Protein AF-A0A928GSS5-F1 (afdb_monomer_lite)

pLDDT: mean 71.92, std 13.23, range [34.41, 93.81]

Foldseek 3Di:
DVVVVVVVVVVVVVLVVLVVVLVVVVVVVNLLVVLVVVCVVVVPDQLQVSLVCLVVPPVNCVSSVSDRDHSVSNVVVVLVCPVVLVVLVVVLLVLLLVLLVCVLPVLVVCPPPPVVNVVSVVVSVVSNVVSVVVCCVSPVSCQPQVDDSVCSVVSVVVVVVVVVVVVVPLVVVQVVVQCVVDPPDPDPVPTNSNVSSVVSSVVSVVVVVVVVVVVVCCVVVVPCPVPRPDDDD

Structure (mmCIF, N/CA/C/O backbone):
data_AF-A0A928GSS5-F1
#
_entry.id   AF-A0A928GSS5-F1
#
loop_
_atom_site.group_PDB
_atom_site.id
_atom_site.type_symbol
_atom_site.label_atom_id
_atom_site.label_alt_id
_atom_site.label_comp_id
_atom_site.label_asym_id
_atom_site.label_entity_id
_atom_site.label_seq_id
_atom_site.pdbx_PDB_ins_code
_atom_site.Cartn_x
_atom_site.Cartn_y
_atom_site.Cartn_z
_atom_site.occupancy
_atom_site.B_iso_or_equiv
_atom_site.auth_seq_id
_atom_site.auth_comp_id
_atom_site.auth_asym_id
_atom_site.auth_atom_id
_atom_site.pdbx_PDB_model_num
ATOM 1 N N . MET A 1 1 ? -46.029 44.770 14.493 1.00 54.78 1 MET A N 1
ATOM 2 C CA . MET A 1 1 ? -46.116 43.445 15.176 1.00 54.78 1 MET A CA 1
ATOM 3 C C . MET A 1 1 ? -46.259 42.235 14.224 1.00 54.78 1 MET A C 1
ATOM 5 O O . MET A 1 1 ? -45.783 41.157 14.572 1.00 54.78 1 MET A O 1
ATOM 9 N N . LYS A 1 2 ? -46.878 42.370 13.032 1.00 53.81 2 LYS A N 1
ATOM 10 C CA . LYS A 1 2 ? -47.065 41.270 12.052 1.00 53.81 2 LYS A CA 1
ATOM 11 C C . LYS A 1 2 ? -45.757 40.792 11.377 1.00 53.81 2 LYS A C 1
ATOM 13 O O . LYS A 1 2 ? -45.589 39.586 11.197 1.00 53.81 2 LYS A O 1
ATOM 18 N N . ASP A 1 3 ? -44.789 41.680 11.127 1.00 57.25 3 ASP A N 1
ATOM 19 C CA . ASP A 1 3 ? -43.502 41.311 10.500 1.00 57.25 3 ASP A CA 1
ATOM 20 C C . ASP A 1 3 ? -42.581 40.457 11.371 1.00 57.25 3 ASP A C 1
ATOM 22 O O . ASP A 1 3 ? -41.986 39.502 10.876 1.00 57.25 3 ASP A O 1
ATOM 26 N N . ARG A 1 4 ? -42.531 40.691 12.690 1.00 51.81 4 ARG A N 1
ATOM 27 C CA . ARG A 1 4 ? -41.765 39.823 13.608 1.00 51.81 4 ARG A CA 1
ATOM 28 C C . ARG A 1 4 ? -42.271 38.377 13.593 1.00 51.81 4 ARG A C 1
ATOM 30 O O . ARG A 1 4 ? -41.469 37.446 13.653 1.00 51.81 4 ARG A O 1
ATOM 37 N N . ARG A 1 5 ? -43.586 38.166 13.444 1.00 52.88 5 ARG A N 1
ATOM 38 C CA . ARG A 1 5 ? -44.171 36.819 13.310 1.00 52.88 5 ARG A CA 1
ATOM 39 C C . ARG A 1 5 ? -43.836 36.186 11.958 1.00 52.88 5 ARG A C 1
ATOM 41 O O . ARG A 1 5 ? -43.536 34.996 11.915 1.00 52.88 5 ARG A O 1
ATOM 48 N N . LYS A 1 6 ? -43.840 36.962 10.867 1.00 56.22 6 LYS A N 1
ATOM 49 C CA . LYS A 1 6 ? -43.462 36.494 9.520 1.00 56.22 6 LYS A CA 1
ATOM 50 C C . LYS A 1 6 ? -41.977 36.118 9.454 1.00 56.22 6 LYS A C 1
ATOM 52 O O . LYS A 1 6 ? -41.646 35.042 8.960 1.00 56.22 6 LYS A O 1
ATOM 57 N N . TYR A 1 7 ? -41.108 36.946 10.034 1.00 49.81 7 TYR A N 1
ATOM 58 C CA . TYR A 1 7 ? -39.666 36.711 10.134 1.00 49.81 7 TYR A CA 1
ATOM 59 C C . TYR A 1 7 ? -39.346 35.485 11.001 1.00 49.81 7 TYR A C 1
ATOM 61 O O . TYR A 1 7 ? -38.587 34.610 10.585 1.00 49.81 7 TYR A O 1
ATOM 69 N N . SER A 1 8 ? -40.003 35.357 12.160 1.00 53.09 8 SER A N 1
ATOM 70 C CA . SER A 1 8 ? -39.896 34.177 13.029 1.00 53.09 8 SER A CA 1
ATOM 71 C C . SER A 1 8 ? -40.321 32.895 12.302 1.00 53.09 8 SER A C 1
ATOM 73 O O . SER A 1 8 ? -39.564 31.926 12.272 1.00 53.09 8 SER A O 1
ATOM 75 N N . LYS A 1 9 ? -41.463 32.907 11.596 1.00 59.09 9 LYS A N 1
ATOM 76 C CA . LYS A 1 9 ? -41.932 31.764 10.791 1.00 59.09 9 LYS A CA 1
ATOM 77 C C . LYS A 1 9 ? -40.973 31.412 9.643 1.00 59.09 9 LYS A C 1
ATOM 79 O O . LYS A 1 9 ? -40.697 30.231 9.440 1.00 59.09 9 LYS A O 1
ATOM 84 N N . LYS A 1 10 ? -40.410 32.401 8.932 1.00 56.66 10 LYS A N 1
ATOM 85 C CA . LYS A 1 10 ? -39.402 32.184 7.869 1.00 56.66 10 LYS A CA 1
ATOM 86 C C . LYS A 1 10 ? -38.124 31.553 8.429 1.00 56.66 10 LYS A C 1
ATOM 88 O O . LYS A 1 10 ? -37.650 30.557 7.888 1.00 56.66 10 LYS A O 1
ATOM 93 N N . LYS A 1 11 ? -37.620 32.067 9.556 1.00 55.56 11 LYS A N 1
ATOM 94 C CA . LYS A 1 11 ? -36.435 31.546 10.259 1.00 55.56 11 LYS A CA 1
ATOM 95 C C . LYS A 1 11 ? -36.661 30.122 10.770 1.00 55.56 11 LYS A C 1
ATOM 97 O O . LYS A 1 11 ? -35.773 29.279 10.669 1.00 55.56 11 LYS A O 1
ATOM 102 N N . HIS A 1 12 ? -37.866 29.826 11.257 1.00 54.84 12 HIS A N 1
ATOM 103 C CA . HIS A 1 12 ? -38.233 28.486 11.704 1.00 54.84 12 HIS A CA 1
ATOM 104 C C . HIS A 1 12 ? -38.321 27.487 10.542 1.00 54.84 12 HIS A C 1
ATOM 106 O O . HIS A 1 12 ? -37.853 26.357 10.680 1.00 54.84 12 HIS A O 1
ATOM 112 N N . LYS A 1 13 ? -38.862 27.909 9.390 1.00 54.16 13 LYS A N 1
ATOM 113 C CA . LYS A 1 13 ? -38.970 27.097 8.166 1.00 54.16 13 LYS A CA 1
ATOM 114 C C . LYS A 1 13 ? -37.598 26.848 7.520 1.00 54.16 13 LYS A C 1
ATOM 116 O O . LYS A 1 13 ? -37.308 25.716 7.146 1.00 54.16 13 LYS A O 1
ATOM 121 N N . ALA A 1 14 ? -36.725 27.860 7.491 1.00 57.47 14 ALA A N 1
ATOM 122 C CA . ALA A 1 14 ? -35.334 27.741 7.041 1.00 57.47 14 ALA A CA 1
ATOM 123 C C . ALA A 1 14 ? -34.509 26.801 7.938 1.00 57.47 14 ALA A C 1
ATOM 125 O O . ALA A 1 14 ? -33.811 25.925 7.432 1.00 57.47 14 ALA A O 1
ATOM 126 N N . ARG A 1 15 ? -34.664 26.900 9.270 1.00 53.34 15 ARG A N 1
ATOM 127 C CA . ARG A 1 15 ? -34.073 25.937 10.216 1.00 53.34 15 ARG A CA 1
ATOM 128 C C . ARG A 1 15 ? -34.573 24.519 9.947 1.00 53.34 15 ARG A C 1
ATOM 130 O O . ARG A 1 15 ? -33.755 23.619 9.816 1.00 53.34 15 ARG A O 1
ATOM 137 N N . LYS A 1 16 ? -35.888 24.311 9.808 1.00 54.81 16 LYS A N 1
ATOM 138 C CA . LYS A 1 16 ? -36.473 22.976 9.567 1.00 54.81 16 LYS A CA 1
ATOM 139 C C . LYS A 1 16 ? -35.970 22.341 8.261 1.00 54.81 16 LYS A C 1
ATOM 141 O O . LYS A 1 16 ? -35.660 21.156 8.260 1.00 54.81 16 LYS A O 1
ATOM 146 N N . SER A 1 17 ? -35.827 23.135 7.195 1.00 52.69 17 SER A N 1
ATOM 147 C CA . SER A 1 17 ? -35.240 22.699 5.918 1.00 52.69 17 SER A CA 1
ATOM 148 C C . SER A 1 17 ? -33.761 22.307 6.059 1.00 52.69 17 SER A C 1
ATOM 150 O O . SER A 1 17 ? -33.354 21.239 5.609 1.00 52.69 17 SER A O 1
ATOM 152 N N . SER A 1 18 ? -32.967 23.107 6.782 1.00 53.53 18 SER A N 1
ATOM 153 C CA . SER A 1 18 ? -31.555 22.807 7.062 1.00 53.53 18 SER A CA 1
ATOM 154 C C . SER A 1 18 ? -31.375 21.533 7.903 1.00 53.53 18 SER A C 1
ATOM 156 O O . SER A 1 18 ? -30.521 20.711 7.577 1.00 53.53 18 SER A O 1
ATOM 158 N N . TYR A 1 19 ? -32.233 21.296 8.905 1.00 51.41 19 TYR A N 1
ATOM 159 C CA . TYR A 1 19 ? -32.237 20.049 9.687 1.00 51.41 19 TYR A CA 1
ATOM 160 C C . TYR A 1 19 ? -32.589 18.820 8.835 1.00 51.41 19 TYR A C 1
ATOM 162 O O . TYR A 1 19 ? -31.947 17.781 8.973 1.00 51.41 19 TYR A O 1
ATOM 170 N N . HIS A 1 20 ? -33.567 18.926 7.930 1.00 51.09 20 HIS A N 1
ATOM 171 C CA . HIS A 1 20 ? -33.934 17.830 7.025 1.00 51.09 20 HIS A CA 1
ATOM 172 C C . HIS A 1 20 ? -32.819 17.516 6.014 1.00 51.09 20 HIS A C 1
ATOM 174 O O . HIS A 1 20 ? -32.529 16.351 5.742 1.00 51.09 20 HIS A O 1
ATOM 180 N N . ASN A 1 21 ? -32.138 18.547 5.507 1.00 54.88 21 ASN A N 1
ATOM 181 C CA . ASN A 1 21 ? -30.999 18.380 4.607 1.00 54.88 21 ASN A CA 1
ATOM 182 C C . ASN A 1 21 ? -29.795 17.748 5.337 1.00 54.88 21 ASN A C 1
ATOM 184 O O . ASN A 1 21 ? -29.187 16.813 4.823 1.00 54.88 21 ASN A O 1
ATOM 188 N N . CYS A 1 22 ? -29.526 18.147 6.587 1.00 46.75 22 CYS A N 1
ATOM 189 C CA . CYS A 1 22 ? -28.508 17.516 7.439 1.00 46.75 22 CYS A CA 1
ATOM 190 C C . CYS A 1 22 ? -28.831 16.051 7.772 1.00 46.75 22 CYS A C 1
ATOM 192 O O . CYS A 1 22 ? -27.929 15.218 7.786 1.00 46.75 22 CYS A O 1
ATOM 194 N N . GLN A 1 23 ? -30.104 15.697 7.986 1.00 52.38 23 GLN A N 1
ATOM 195 C CA . GLN A 1 23 ? -30.518 14.301 8.183 1.00 52.38 23 GLN A CA 1
ATOM 196 C C . GLN A 1 23 ? -30.334 13.447 6.918 1.00 52.38 23 GLN A C 1
ATOM 198 O O . GLN A 1 23 ? -29.859 12.314 7.007 1.00 52.38 23 GLN A O 1
ATOM 203 N N . ASN A 1 24 ? -30.638 13.983 5.734 1.00 48.50 24 ASN A N 1
ATOM 204 C CA . ASN A 1 24 ? -30.392 13.293 4.462 1.00 48.50 24 ASN A CA 1
ATOM 205 C C . ASN A 1 24 ? -28.894 13.158 4.141 1.00 48.50 24 ASN A C 1
ATOM 207 O O . ASN A 1 24 ? -28.450 12.127 3.638 1.00 48.50 24 ASN A O 1
ATOM 211 N N . LEU A 1 25 ? -28.085 14.152 4.497 1.00 52.69 25 LEU A N 1
ATOM 212 C CA . LEU A 1 25 ? -26.626 14.103 4.384 1.00 52.69 25 LEU A CA 1
ATOM 213 C C . LEU A 1 25 ? -25.978 13.174 5.434 1.00 52.69 25 LEU A C 1
ATOM 215 O O . LEU A 1 25 ? -24.949 12.555 5.159 1.00 52.69 25 LEU A O 1
ATOM 219 N N . PHE A 1 26 ? -26.603 12.994 6.603 1.00 49.75 26 PHE A N 1
ATOM 220 C CA . PHE A 1 26 ? -26.230 11.969 7.583 1.00 49.75 26 PHE A CA 1
ATOM 221 C C . PHE A 1 26 ? -26.545 10.553 7.091 1.00 49.75 26 PHE A C 1
ATOM 223 O O . PHE A 1 26 ? -25.709 9.662 7.245 1.00 49.75 26 PHE A O 1
ATOM 230 N N . LYS A 1 27 ? -27.696 10.350 6.430 1.00 49.28 27 LYS A N 1
ATOM 231 C CA . LYS A 1 27 ? -28.006 9.094 5.720 1.00 49.28 27 LYS A CA 1
ATOM 232 C C . LYS A 1 27 ? -26.983 8.783 4.619 1.00 49.28 27 LYS A C 1
ATOM 234 O O . LYS A 1 27 ? -26.692 7.619 4.383 1.00 49.28 27 LYS A O 1
ATOM 239 N N . ARG A 1 28 ? -26.391 9.812 4.001 1.00 53.81 28 ARG A N 1
ATOM 240 C CA . ARG A 1 28 ? -25.295 9.695 3.021 1.00 53.81 28 ARG A CA 1
ATOM 241 C C . ARG A 1 28 ? -23.896 9.515 3.640 1.00 53.81 28 ARG A C 1
ATOM 243 O O . ARG A 1 28 ? -22.930 9.394 2.899 1.00 53.81 28 ARG A O 1
ATOM 250 N N . GLY A 1 29 ? -23.754 9.498 4.971 1.00 56.84 29 GLY A N 1
ATOM 251 C CA . GLY A 1 29 ? -22.484 9.222 5.665 1.00 56.84 29 GLY A CA 1
ATOM 252 C C . GLY A 1 29 ? -21.448 10.359 5.672 1.00 56.84 29 GLY A C 1
ATOM 253 O O . GLY A 1 29 ? -20.387 10.201 6.271 1.00 56.84 29 GLY A O 1
ATOM 254 N N . ILE A 1 30 ? -21.753 11.519 5.083 1.00 58.03 30 ILE A N 1
ATOM 255 C CA . ILE A 1 30 ? -20.787 12.604 4.810 1.00 58.03 30 ILE A CA 1
ATOM 256 C C . ILE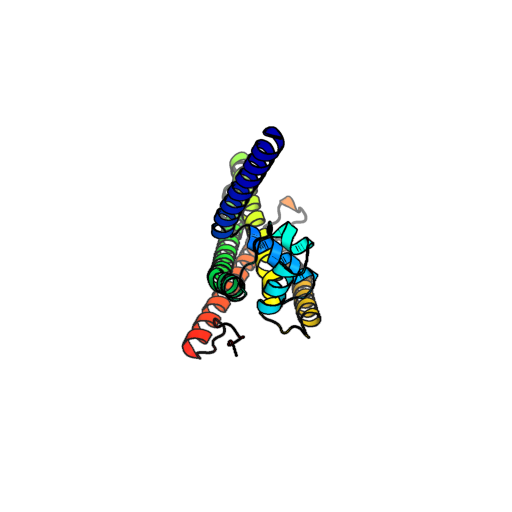 A 1 30 ? -20.259 13.265 6.096 1.00 58.03 30 ILE A C 1
ATOM 258 O O . ILE A 1 30 ? -19.074 13.561 6.208 1.00 58.03 30 ILE A O 1
ATOM 262 N N . TYR A 1 31 ? -21.110 13.432 7.112 1.00 61.22 31 TYR A N 1
ATOM 263 C CA . TYR A 1 31 ? -20.729 14.057 8.388 1.00 61.22 31 TYR A CA 1
ATOM 264 C C . TYR A 1 31 ? -20.061 13.100 9.387 1.00 61.22 31 TYR A C 1
ATOM 266 O O . TYR A 1 31 ? -19.627 13.521 10.458 1.00 61.22 31 TYR A O 1
ATOM 274 N N . ARG A 1 32 ? -19.961 11.802 9.071 1.00 64.25 32 ARG A N 1
ATOM 275 C CA . ARG A 1 32 ? -19.345 10.824 9.979 1.00 64.25 32 ARG A CA 1
ATOM 276 C C . ARG A 1 32 ? -17.822 10.935 9.976 1.00 64.25 32 ARG A C 1
ATOM 278 O O . ARG A 1 32 ? -17.219 10.928 11.043 1.00 64.25 32 ARG A O 1
ATOM 285 N N . SER A 1 33 ? -17.205 11.109 8.810 1.00 57.53 33 SER A N 1
ATOM 286 C CA . SER A 1 33 ? -15.754 11.280 8.649 1.00 57.53 33 SER A CA 1
ATOM 287 C C . SER A 1 33 ? -15.166 12.433 9.486 1.00 57.53 33 SER A C 1
ATOM 289 O O . SER A 1 33 ? -14.241 12.167 10.254 1.00 57.53 33 SER A O 1
ATOM 291 N N . PRO A 1 34 ? -15.704 13.673 9.445 1.00 64.06 34 PRO A N 1
ATOM 292 C CA . PRO A 1 34 ? -15.187 14.778 10.259 1.00 64.06 34 PRO A CA 1
ATOM 293 C C . PRO A 1 34 ? -15.286 14.525 11.770 1.00 64.06 34 PRO A C 1
ATOM 295 O O . PRO A 1 34 ? -14.390 14.910 12.517 1.00 64.06 34 PRO A O 1
ATOM 298 N N . LEU A 1 35 ? -16.321 13.815 12.231 1.00 70.75 35 LEU A N 1
ATOM 299 C CA . LEU A 1 35 ? -16.454 13.433 13.639 1.00 70.75 35 LEU A CA 1
ATOM 300 C C . LEU A 1 35 ? -15.369 12.441 14.083 1.00 70.75 35 LEU A C 1
ATOM 302 O O . LEU A 1 35 ? -14.867 12.533 15.203 1.00 70.75 35 LEU A O 1
ATOM 306 N N . TYR A 1 36 ? -14.982 11.504 13.213 1.00 65.88 36 TYR A N 1
ATOM 307 C CA . TYR A 1 36 ? -13.874 10.588 13.495 1.00 65.88 36 TYR A CA 1
ATOM 308 C C . TYR A 1 36 ? -12.519 11.276 13.445 1.00 65.88 36 TYR A C 1
ATOM 310 O O . TYR A 1 36 ? -11.664 10.955 14.263 1.00 65.88 36 TYR A O 1
ATOM 318 N N . ILE A 1 37 ? -12.336 12.227 12.530 1.00 64.12 37 ILE A N 1
ATOM 319 C CA . ILE A 1 37 ? -11.129 13.056 12.458 1.00 64.12 37 ILE A CA 1
ATOM 320 C C . ILE A 1 37 ? -10.989 13.871 13.749 1.00 64.12 37 ILE A C 1
ATOM 322 O O . ILE A 1 37 ? -9.934 13.858 14.374 1.00 64.12 37 ILE A O 1
ATOM 326 N N . TYR A 1 38 ? -12.078 14.477 14.229 1.00 71.81 38 TYR A N 1
ATOM 327 C CA . TYR A 1 38 ? -12.114 15.137 15.532 1.00 71.81 38 TYR A CA 1
ATOM 328 C C . TYR A 1 38 ? -11.791 14.156 16.678 1.00 71.81 38 TYR A C 1
ATOM 330 O O . TYR A 1 38 ? -10.930 14.414 17.515 1.00 71.81 38 TYR A O 1
ATOM 338 N N . GLY A 1 39 ? -12.422 12.978 16.708 1.00 68.81 39 GLY A N 1
ATOM 339 C CA . GLY A 1 39 ? -12.105 11.939 17.695 1.00 68.81 39 GLY A CA 1
ATOM 340 C C . GLY A 1 39 ? -10.633 11.503 17.668 1.00 68.81 39 GLY A C 1
ATOM 341 O O . GLY A 1 39 ? -10.064 11.228 18.722 1.00 68.81 39 GLY A O 1
ATOM 342 N N . TYR A 1 40 ? -10.008 11.491 16.489 1.00 58.03 40 TYR A N 1
ATOM 343 C CA . TYR A 1 40 ? -8.596 11.177 16.290 1.00 58.03 40 TYR A CA 1
ATOM 344 C C . TYR A 1 40 ? -7.676 12.271 16.848 1.00 58.03 40 TYR A C 1
ATOM 346 O O . TYR A 1 40 ? -6.832 11.960 17.686 1.00 58.03 40 TYR A O 1
ATOM 354 N N . PHE A 1 41 ? -7.888 13.539 16.476 1.00 63.47 41 PHE A N 1
ATOM 355 C CA . PHE A 1 41 ? -7.075 14.667 16.958 1.00 63.47 41 PHE A CA 1
ATOM 356 C C . PHE A 1 41 ? -7.119 14.828 18.480 1.00 63.47 41 PHE A C 1
ATOM 358 O O . PHE A 1 41 ? -6.101 15.113 19.101 1.00 63.47 41 PHE A O 1
ATOM 365 N N . TYR A 1 42 ? -8.278 14.584 19.096 1.00 67.00 42 TYR A N 1
ATOM 366 C CA . TYR A 1 42 ? -8.457 14.716 20.546 1.00 67.00 42 TYR A CA 1
ATOM 367 C C . TYR A 1 42 ? -8.349 13.381 21.304 1.00 67.00 42 TYR A C 1
ATOM 369 O O . TYR A 1 42 ? -8.784 13.300 22.455 1.00 67.00 42 TYR A O 1
ATOM 377 N N . ALA A 1 43 ? -7.838 12.324 20.660 1.00 62.84 43 ALA A N 1
ATOM 378 C CA . ALA A 1 43 ? -7.665 10.979 21.223 1.00 62.84 43 ALA A CA 1
ATOM 379 C C . ALA A 1 43 ? -8.925 10.380 21.901 1.00 62.84 43 ALA A C 1
ATOM 381 O O . ALA A 1 43 ? -8.842 9.521 22.784 1.00 62.84 43 ALA A O 1
ATOM 382 N N . VAL A 1 44 ? -10.127 10.784 21.475 1.00 68.00 44 VAL A N 1
ATOM 383 C CA . VAL A 1 44 ? -11.405 10.287 22.003 1.00 68.00 44 VAL A CA 1
ATOM 384 C C . VAL A 1 44 ? -11.878 9.086 21.197 1.00 68.00 44 VAL A C 1
ATOM 386 O O . VAL A 1 44 ? -12.509 9.210 20.152 1.00 68.00 44 VAL A O 1
ATOM 389 N N . ARG A 1 45 ? -11.589 7.896 21.729 1.00 57.31 45 ARG A N 1
ATOM 390 C CA . ARG A 1 45 ? -11.810 6.611 21.040 1.00 57.31 45 ARG A CA 1
ATOM 391 C C . ARG A 1 45 ? -13.160 5.955 21.302 1.00 57.31 45 ARG A C 1
ATOM 393 O O . ARG A 1 45 ? -13.623 5.146 20.497 1.00 57.31 45 ARG A O 1
ATOM 400 N N . SER A 1 46 ? -13.775 6.274 22.437 1.00 62.00 46 SER A N 1
ATOM 401 C CA . SER A 1 46 ? -15.046 5.678 22.844 1.00 62.00 46 SER A CA 1
ATOM 402 C C . SER A 1 46 ? -16.200 6.352 22.114 1.00 62.00 46 SER A C 1
ATOM 404 O O . SER A 1 46 ? -16.391 7.560 22.255 1.00 62.00 46 SER A O 1
ATOM 406 N N . SER A 1 47 ? -17.014 5.567 21.403 1.00 63.12 47 SER A N 1
ATOM 407 C CA . SER A 1 47 ? -18.245 6.040 20.754 1.00 63.12 47 SER A CA 1
ATOM 408 C C . SER A 1 47 ? -19.194 6.708 21.754 1.00 63.12 47 SER A C 1
ATOM 410 O O . SER A 1 47 ? -19.864 7.674 21.407 1.00 63.12 47 SER A O 1
ATOM 412 N N . ARG A 1 48 ? -19.187 6.265 23.022 1.00 65.19 48 ARG A N 1
ATOM 413 C CA . ARG A 1 48 ? -19.948 6.875 24.125 1.00 65.19 48 ARG A CA 1
ATOM 414 C C . ARG A 1 48 ? -19.412 8.270 24.485 1.00 65.19 48 ARG A C 1
ATOM 416 O O . ARG A 1 48 ? -20.184 9.217 24.623 1.00 65.19 48 ARG A O 1
ATOM 423 N N . LYS A 1 49 ? -18.084 8.428 24.578 1.00 69.06 49 LYS A N 1
ATOM 424 C CA . LYS A 1 49 ? -17.439 9.736 24.823 1.00 69.06 49 LYS A CA 1
ATOM 425 C C . LYS A 1 49 ? -17.587 10.682 23.625 1.00 69.06 49 LYS A C 1
ATOM 427 O O . LYS A 1 49 ? -17.793 11.876 23.818 1.00 69.06 49 LYS A O 1
ATOM 432 N N . LEU A 1 50 ? -17.526 10.154 22.403 1.00 71.81 50 LEU A N 1
ATOM 433 C CA . LEU A 1 50 ? -17.699 10.926 21.173 1.00 71.81 50 LEU A CA 1
ATOM 434 C C . LEU A 1 50 ? -19.150 11.401 21.013 1.00 71.81 50 LEU A C 1
ATOM 436 O O . LEU A 1 50 ? -19.373 12.571 20.717 1.00 71.81 50 LEU A O 1
ATOM 440 N N . ALA A 1 51 ? -20.127 10.541 21.324 1.00 73.44 51 ALA A N 1
ATOM 441 C CA . ALA A 1 51 ? -21.540 10.910 21.386 1.00 73.44 51 ALA A CA 1
ATOM 442 C C . ALA A 1 51 ? -21.787 12.026 22.414 1.00 73.44 51 ALA A C 1
ATOM 444 O O . ALA A 1 51 ? -22.404 13.032 22.080 1.00 73.44 51 ALA A O 1
ATOM 445 N N . ARG A 1 52 ? -21.216 11.932 23.627 1.00 74.00 52 ARG A N 1
ATOM 446 C CA . ARG A 1 52 ? -21.274 13.030 24.615 1.00 74.00 52 ARG A CA 1
ATOM 447 C C . ARG A 1 52 ? -20.693 14.338 24.070 1.00 74.00 52 ARG A C 1
ATOM 449 O O . ARG A 1 52 ? -21.307 15.387 24.232 1.00 74.00 52 ARG A O 1
ATOM 456 N N . LYS A 1 53 ? -19.562 14.297 23.359 1.00 76.44 53 LYS A N 1
ATOM 457 C CA . LYS A 1 53 ? -18.982 15.500 22.738 1.00 76.44 53 LYS A CA 1
ATOM 458 C C . LYS A 1 53 ? -19.868 16.112 21.647 1.00 76.44 53 LYS A C 1
ATOM 460 O O . LYS A 1 53 ? -19.850 17.328 21.505 1.00 76.44 53 LYS A O 1
ATOM 465 N N . CYS A 1 54 ? -20.697 15.326 20.959 1.00 72.81 54 CYS A N 1
ATOM 466 C CA . CYS A 1 54 ? -21.691 15.855 20.015 1.00 72.81 54 CYS A CA 1
ATOM 467 C C . CYS A 1 54 ? -22.784 16.696 20.700 1.00 72.81 54 CYS A C 1
ATOM 469 O O . CYS A 1 54 ? -23.416 17.525 20.048 1.00 72.81 54 CYS A O 1
ATOM 471 N N . HIS A 1 55 ? -22.994 16.502 22.006 1.00 72.12 55 HIS A N 1
ATOM 472 C CA . HIS A 1 55 ? -23.937 17.280 22.811 1.00 72.12 55 HIS A CA 1
ATOM 473 C C . HIS A 1 55 ? -23.276 18.432 23.572 1.00 72.12 55 HIS A C 1
ATOM 475 O O . HIS A 1 55 ? -23.924 19.449 23.808 1.00 72.12 55 HIS A O 1
ATOM 481 N N . CYS A 1 56 ? -22.011 18.275 23.964 1.00 72.06 56 CYS A N 1
ATOM 482 C CA . CYS A 1 56 ? -21.348 19.195 24.887 1.00 72.06 56 CYS A CA 1
ATOM 483 C C . CYS A 1 56 ? -20.330 20.131 24.221 1.00 72.06 56 CYS A C 1
ATOM 485 O O . CYS A 1 56 ? -19.990 21.150 24.811 1.00 72.06 56 CYS A O 1
ATOM 487 N N . ASN A 1 57 ? -19.819 19.810 23.027 1.00 78.38 57 ASN A N 1
ATOM 488 C CA . ASN A 1 57 ? -18.790 20.611 22.365 1.00 78.38 57 ASN A CA 1
ATOM 489 C C . ASN A 1 57 ? -19.370 21.377 21.159 1.00 78.38 57 ASN A C 1
ATOM 491 O O . ASN A 1 57 ? -19.951 20.785 20.246 1.00 78.38 57 ASN A O 1
ATOM 495 N N . ILE A 1 58 ? -19.186 22.704 21.158 1.00 72.12 58 ILE A N 1
ATOM 496 C CA . ILE A 1 58 ? -19.685 23.608 20.112 1.00 72.12 58 ILE A CA 1
ATOM 497 C C . ILE A 1 58 ? -19.006 23.346 18.759 1.00 72.12 58 ILE A C 1
ATOM 499 O O . ILE A 1 58 ? -19.691 23.397 17.744 1.00 72.12 58 ILE A O 1
ATOM 503 N N . GLU A 1 59 ? -17.717 22.999 18.724 1.00 72.88 59 GLU A N 1
ATOM 504 C CA . GLU A 1 59 ? -16.973 22.656 17.499 1.00 72.88 59 GLU A CA 1
ATOM 505 C C . GLU A 1 59 ? -17.562 21.408 16.839 1.00 72.88 59 GLU A C 1
ATOM 507 O O . GLU A 1 59 ? -17.818 21.390 15.637 1.00 72.88 59 GLU A O 1
ATOM 512 N N . VAL A 1 60 ? -17.858 20.379 17.640 1.00 70.38 60 VAL A N 1
ATOM 513 C CA . VAL A 1 60 ? -18.467 19.130 17.161 1.00 70.38 60 VAL A CA 1
ATOM 514 C C . VAL A 1 60 ? -19.906 19.363 16.713 1.00 70.38 60 VAL A C 1
ATOM 516 O O . VAL A 1 60 ? -20.316 18.861 15.669 1.00 70.38 60 VAL A O 1
ATOM 519 N N . MET A 1 61 ? -20.670 20.170 17.456 1.00 71.00 61 MET A N 1
ATOM 520 C CA . MET A 1 61 ? -21.992 20.621 17.020 1.00 71.00 61 MET A CA 1
ATOM 521 C C . MET A 1 61 ? -21.925 21.394 15.702 1.00 71.00 61 MET A C 1
ATOM 523 O O . MET A 1 61 ? -22.844 21.281 14.898 1.00 71.00 61 MET A O 1
ATOM 527 N N . TRP A 1 62 ? -20.882 22.185 15.469 1.00 69.06 62 TRP A N 1
ATOM 528 C CA . TRP A 1 62 ? -20.722 22.944 14.232 1.00 69.06 62 TRP A CA 1
ATOM 529 C C . TRP A 1 62 ? -20.360 22.015 13.063 1.00 69.06 62 TRP A C 1
ATOM 531 O O . TRP A 1 62 ? -21.046 22.023 12.043 1.00 69.06 62 TRP A O 1
ATOM 541 N N . LEU A 1 63 ? -19.388 21.116 13.261 1.00 70.38 63 LEU A N 1
ATOM 542 C CA . LEU A 1 63 ? -18.978 20.067 12.312 1.00 70.38 63 LEU A CA 1
ATOM 543 C C . LEU A 1 63 ? -20.124 19.126 11.916 1.00 70.38 63 LEU A C 1
ATOM 545 O O . LEU A 1 63 ? -20.217 18.712 10.763 1.00 70.38 63 LEU A O 1
ATOM 549 N N . LEU A 1 64 ? -21.004 18.792 12.862 1.00 65.44 64 LEU A N 1
ATOM 550 C CA . LEU A 1 64 ? -22.156 17.916 12.643 1.00 65.44 64 LEU A CA 1
ATOM 551 C C . LEU A 1 64 ? -23.454 18.667 12.343 1.00 65.44 64 LEU A C 1
ATOM 553 O O . LEU A 1 64 ? -24.503 18.035 12.255 1.00 65.44 64 LEU A O 1
ATOM 557 N N . CYS A 1 65 ? -23.435 19.997 12.222 1.00 63.66 65 CYS A N 1
ATOM 558 C CA . CYS A 1 65 ? -24.646 20.801 12.019 1.00 63.66 65 CYS A CA 1
ATOM 559 C C . CYS A 1 65 ? -25.755 20.506 13.057 1.00 63.66 65 CYS A C 1
ATOM 561 O O . CYS A 1 65 ? -26.932 20.364 12.726 1.00 63.66 65 CYS A O 1
ATOM 563 N N . LYS A 1 66 ? -25.370 20.402 14.336 1.00 64.44 66 LYS A N 1
ATOM 564 C CA . LYS A 1 66 ? -26.205 20.069 15.507 1.00 64.44 66 LYS A CA 1
ATOM 565 C C . LYS A 1 66 ? -26.830 18.673 15.476 1.00 64.44 66 LYS A C 1
ATOM 567 O O . LYS A 1 66 ? -27.699 18.379 16.297 1.00 64.44 66 LYS A O 1
ATOM 572 N N . LEU A 1 67 ? -26.390 17.803 14.572 1.00 60.97 67 LEU A N 1
ATOM 573 C CA . LEU A 1 67 ? -26.773 16.402 14.604 1.00 60.97 67 LEU A CA 1
ATOM 574 C C . LEU A 1 67 ? -26.017 15.693 15.734 1.00 60.97 67 LEU A C 1
ATOM 576 O O . LEU A 1 67 ? -24.793 15.764 15.805 1.00 60.97 67 LEU A O 1
ATOM 580 N N . ALA A 1 68 ? -26.741 14.990 16.601 1.00 64.44 68 ALA A N 1
ATOM 581 C CA . ALA A 1 68 ? -26.157 14.239 17.705 1.00 64.44 68 ALA A CA 1
ATOM 582 C C . ALA A 1 68 ? -26.404 12.735 17.501 1.00 64.44 68 ALA A C 1
ATOM 584 O O . ALA A 1 68 ? -27.443 12.214 17.913 1.00 64.44 68 ALA A O 1
ATOM 585 N N . PRO A 1 69 ? -25.508 12.035 16.783 1.00 66.06 69 PRO A N 1
ATOM 586 C CA . PRO A 1 69 ? -25.642 10.604 16.565 1.00 66.06 69 PRO A CA 1
ATOM 587 C C . PRO A 1 69 ? -25.421 9.832 17.866 1.00 66.06 69 PRO A C 1
ATOM 589 O O . PRO A 1 69 ? -24.487 10.102 18.621 1.00 66.06 69 PRO A O 1
ATOM 592 N N . ASN A 1 70 ? -26.277 8.841 18.109 1.00 69.06 70 ASN A N 1
ATOM 593 C CA . ASN A 1 70 ? -26.158 7.989 19.284 1.00 69.06 70 ASN A CA 1
ATOM 594 C C . ASN A 1 70 ? -24.908 7.091 19.177 1.00 69.06 70 ASN A C 1
ATOM 596 O O . ASN A 1 70 ? -24.445 6.779 18.075 1.00 69.06 70 ASN A O 1
ATOM 600 N N . PHE A 1 71 ? -24.365 6.643 20.314 1.00 52.59 71 PHE A N 1
ATOM 601 C CA . PHE A 1 71 ? -23.110 5.876 20.364 1.00 52.59 71 PHE A CA 1
ATOM 602 C C . PHE A 1 71 ? -23.152 4.604 19.500 1.00 52.59 71 PHE A C 1
ATOM 604 O O . PHE A 1 71 ? -22.135 4.230 18.917 1.00 52.59 71 PHE A O 1
ATOM 611 N N . ARG A 1 72 ? -24.333 3.983 19.380 1.00 53.50 72 ARG A N 1
ATOM 612 C CA . ARG A 1 72 ? -24.580 2.778 18.579 1.00 53.50 72 ARG A CA 1
ATOM 613 C C . ARG A 1 72 ? -24.432 3.062 17.081 1.00 53.50 72 ARG A C 1
ATOM 615 O O . ARG A 1 72 ? -23.617 2.437 16.430 1.00 53.50 72 ARG A O 1
ATOM 622 N N . THR A 1 73 ? -25.026 4.145 16.577 1.00 56.88 73 THR A N 1
ATOM 623 C CA . THR A 1 73 ? -24.881 4.594 15.177 1.00 56.88 73 THR A CA 1
ATOM 624 C C . THR A 1 73 ? -23.437 4.950 14.788 1.00 56.88 73 THR A C 1
ATOM 626 O O . THR A 1 73 ? -23.041 4.792 13.632 1.00 56.88 73 THR A O 1
ATOM 629 N N . ILE A 1 74 ? -22.644 5.445 15.745 1.00 57.56 74 ILE A N 1
ATOM 630 C CA . ILE A 1 74 ? -21.202 5.689 15.576 1.00 57.56 74 ILE A CA 1
ATOM 631 C C . ILE A 1 74 ? -20.447 4.343 15.555 1.00 57.56 74 ILE A C 1
ATOM 633 O O . ILE A 1 74 ? -19.592 4.107 14.707 1.00 57.56 74 ILE A O 1
ATOM 637 N N . SER A 1 75 ? -20.784 3.417 16.451 1.00 54.25 75 SER A N 1
ATOM 638 C CA . SER A 1 75 ? -20.194 2.072 16.482 1.00 54.25 75 SER A CA 1
ATOM 639 C C . SER A 1 75 ? -20.484 1.273 15.200 1.00 54.25 75 SER A C 1
ATOM 641 O O . SER A 1 75 ? -19.571 0.703 14.604 1.00 54.25 75 SER A O 1
ATOM 643 N N . ASP A 1 76 ? -21.725 1.310 14.716 1.00 56.22 76 ASP A N 1
ATOM 644 C CA . ASP A 1 76 ? -22.200 0.504 13.586 1.00 56.22 76 ASP A CA 1
ATOM 645 C C . ASP A 1 76 ? -21.551 0.939 12.267 1.00 56.22 76 ASP A C 1
ATOM 647 O O . ASP A 1 76 ? -21.024 0.114 11.528 1.00 56.22 76 ASP A O 1
ATOM 651 N N . PHE A 1 77 ? -21.388 2.246 12.034 1.00 54.81 77 PHE A N 1
ATOM 652 C CA . PHE A 1 77 ? -20.649 2.728 10.860 1.00 54.81 77 PHE A CA 1
ATOM 653 C C . PHE A 1 77 ? -19.181 2.269 10.828 1.00 54.81 77 PHE A C 1
ATOM 655 O O . PHE A 1 77 ? -18.602 2.105 9.751 1.00 54.81 77 PHE A O 1
ATOM 662 N N . ARG A 1 78 ? -18.555 2.074 11.999 1.00 54.72 78 ARG A N 1
ATOM 663 C CA . ARG A 1 78 ? -17.196 1.518 12.088 1.00 54.72 78 ARG A CA 1
ATOM 664 C C . ARG A 1 78 ? -17.168 0.027 11.757 1.00 54.72 78 ARG A C 1
ATOM 666 O O . ARG A 1 78 ? -16.165 -0.419 11.203 1.00 54.72 78 ARG A O 1
ATOM 673 N N . LYS A 1 79 ? -18.225 -0.717 12.094 1.00 51.91 79 LYS A N 1
ATOM 674 C CA . LYS A 1 79 ? -18.361 -2.154 11.811 1.00 51.91 79 LYS A CA 1
ATOM 675 C C . LYS A 1 79 ? -18.669 -2.409 10.333 1.00 51.91 79 LYS A C 1
ATOM 677 O O . LYS A 1 79 ? -18.027 -3.257 9.717 1.00 51.91 79 LYS A O 1
ATOM 682 N N . ASP A 1 80 ? -19.542 -1.603 9.739 1.00 57.62 80 ASP A N 1
ATOM 683 C CA . ASP A 1 80 ? -20.061 -1.845 8.388 1.00 57.62 80 ASP A CA 1
ATOM 684 C C . ASP A 1 80 ? -19.024 -1.626 7.271 1.00 57.62 80 ASP A C 1
ATOM 686 O O . ASP A 1 80 ? -19.104 -2.243 6.211 1.00 57.62 80 ASP A O 1
ATOM 690 N N . ASN A 1 81 ? -17.992 -0.805 7.509 1.00 57.88 81 ASN A N 1
ATOM 691 C CA . ASN A 1 81 ? -16.980 -0.472 6.496 1.00 57.88 81 ASN A CA 1
ATOM 692 C C . ASN A 1 81 ? -15.687 -1.309 6.580 1.00 57.88 81 ASN A C 1
ATOM 694 O O . ASN A 1 81 ? -14.770 -1.101 5.786 1.00 57.88 81 ASN A O 1
ATOM 698 N N . ARG A 1 82 ? -15.583 -2.280 7.500 1.00 54.94 82 ARG A N 1
ATOM 699 C CA . ARG A 1 82 ? -14.382 -3.135 7.646 1.00 54.94 82 ARG A CA 1
ATOM 700 C C . ARG A 1 82 ? -14.107 -3.965 6.387 1.00 54.94 82 ARG A C 1
ATOM 702 O O . ARG A 1 82 ? -12.984 -3.997 5.891 1.00 54.94 82 ARG A O 1
ATOM 709 N N . LYS A 1 83 ? -15.165 -4.533 5.805 1.00 60.19 83 LYS A N 1
ATOM 710 C CA . LYS A 1 83 ? -15.105 -5.281 4.538 1.00 60.19 83 LYS A CA 1
ATOM 711 C C . LYS A 1 83 ? -14.675 -4.402 3.359 1.00 60.19 83 LYS A C 1
ATOM 713 O O . LYS A 1 83 ? -14.043 -4.897 2.430 1.00 60.19 83 LYS A O 1
ATOM 718 N N . ALA A 1 84 ? -14.980 -3.102 3.403 1.00 62.22 84 ALA A N 1
ATOM 719 C CA . ALA A 1 84 ? -14.543 -2.160 2.379 1.00 62.22 84 ALA A CA 1
ATOM 720 C C . ALA A 1 84 ? -13.020 -1.954 2.421 1.00 62.22 84 ALA A C 1
ATOM 722 O O . ALA A 1 84 ? -12.398 -1.939 1.368 1.00 62.22 84 ALA A O 1
ATOM 723 N N . ILE A 1 85 ? -12.405 -1.898 3.608 1.00 62.25 85 ILE A N 1
ATOM 724 C CA . ILE A 1 85 ? -10.944 -1.754 3.763 1.00 62.25 85 ILE A CA 1
ATOM 725 C C . ILE A 1 85 ? -10.204 -2.984 3.215 1.00 62.25 85 ILE A C 1
ATOM 727 O O . ILE A 1 85 ? -9.254 -2.842 2.446 1.00 62.25 85 ILE A O 1
ATOM 731 N N . GLU A 1 86 ? -10.669 -4.192 3.549 1.00 64.94 86 GLU A N 1
ATOM 732 C CA . GLU A 1 86 ? -10.099 -5.437 3.008 1.00 64.94 86 GLU A CA 1
ATOM 733 C C . GLU A 1 86 ? -10.236 -5.516 1.485 1.00 64.94 86 GLU A C 1
ATOM 735 O O . GLU A 1 86 ? -9.307 -5.935 0.790 1.00 64.94 86 GLU A O 1
ATOM 740 N N . LYS A 1 87 ? -11.392 -5.095 0.956 1.00 70.75 87 LYS A N 1
ATOM 741 C CA . LYS A 1 87 ? -11.619 -5.027 -0.487 1.00 70.75 87 LYS A CA 1
ATOM 742 C C . LYS A 1 87 ? -10.631 -4.055 -1.130 1.00 70.75 87 LYS A C 1
ATOM 744 O O . LYS A 1 87 ? -9.938 -4.456 -2.056 1.00 70.75 87 LYS A O 1
ATOM 749 N N . THR A 1 88 ? -10.473 -2.847 -0.593 1.00 71.19 88 THR A N 1
ATOM 750 C CA . THR A 1 88 ? -9.518 -1.852 -1.106 1.00 71.19 88 THR A CA 1
ATOM 751 C C . THR A 1 88 ? -8.083 -2.381 -1.136 1.00 71.19 88 THR A C 1
ATOM 753 O O . THR A 1 88 ? -7.386 -2.169 -2.123 1.00 71.19 88 THR A O 1
ATOM 756 N N . PHE A 1 89 ? -7.640 -3.127 -0.117 1.00 70.69 89 PHE A N 1
ATOM 757 C CA . PHE A 1 89 ? -6.288 -3.704 -0.100 1.00 70.69 89 PHE A CA 1
ATOM 758 C C . PHE A 1 89 ? -6.088 -4.803 -1.160 1.00 70.69 89 PHE A C 1
ATOM 760 O O . PHE A 1 89 ? -5.024 -4.897 -1.775 1.00 70.69 89 PHE A O 1
ATOM 767 N N . LYS A 1 90 ? -7.110 -5.629 -1.417 1.00 76.19 90 LYS A N 1
ATOM 768 C CA . LYS A 1 90 ? -7.071 -6.633 -2.497 1.00 76.19 90 LYS A CA 1
ATOM 769 C C . LYS A 1 90 ? -7.043 -5.984 -3.878 1.00 76.19 90 LYS A C 1
ATOM 771 O O . LYS A 1 90 ? -6.250 -6.389 -4.723 1.00 76.19 90 LYS A O 1
ATOM 776 N N . GLU A 1 91 ? -7.889 -4.978 -4.086 1.00 81.25 91 GLU A N 1
ATOM 777 C CA . GLU A 1 91 ? -7.940 -4.198 -5.325 1.00 81.25 91 GLU A CA 1
ATOM 778 C C . GLU A 1 91 ? -6.595 -3.511 -5.590 1.00 81.25 91 GLU A C 1
ATOM 780 O O . GLU A 1 91 ? -6.053 -3.631 -6.685 1.00 81.25 91 GLU A O 1
ATOM 785 N N . PHE A 1 92 ? -6.005 -2.894 -4.563 1.00 81.94 92 PHE A N 1
ATOM 786 C CA . PHE A 1 92 ? -4.677 -2.289 -4.631 1.00 81.94 92 PHE A CA 1
ATOM 787 C C . PHE A 1 92 ? -3.597 -3.286 -5.076 1.00 81.94 92 PHE A C 1
ATOM 789 O O . PHE A 1 92 ? -2.893 -3.023 -6.048 1.00 81.94 92 PHE A O 1
ATOM 796 N N . ASN A 1 93 ? -3.479 -4.442 -4.409 1.00 81.38 93 ASN A N 1
ATOM 797 C CA . ASN A 1 93 ? -2.452 -5.430 -4.761 1.00 81.38 93 ASN A CA 1
ATOM 798 C C . ASN A 1 93 ? -2.626 -5.952 -6.189 1.00 81.38 93 ASN A C 1
ATOM 800 O O . ASN A 1 93 ? -1.644 -6.142 -6.903 1.00 81.38 93 ASN A O 1
ATOM 804 N N . ARG A 1 94 ? -3.874 -6.144 -6.633 1.00 84.81 94 ARG A N 1
ATOM 805 C CA . ARG A 1 94 ? -4.153 -6.557 -8.010 1.00 84.81 94 ARG A CA 1
ATOM 806 C C . ARG A 1 94 ? -3.706 -5.495 -9.013 1.00 84.81 94 ARG A C 1
ATOM 808 O O . ARG A 1 94 ? -3.041 -5.838 -9.986 1.00 84.81 94 ARG A O 1
ATOM 815 N N . LEU A 1 95 ? -4.037 -4.226 -8.770 1.00 85.25 95 LEU A N 1
ATOM 816 C CA . LEU A 1 95 ? -3.611 -3.110 -9.621 1.00 85.25 95 LEU A CA 1
ATOM 817 C C . LEU A 1 95 ? -2.085 -2.987 -9.656 1.00 85.25 95 LEU A C 1
ATOM 819 O O . LEU A 1 95 ? -1.517 -2.799 -10.726 1.00 85.25 95 LEU A O 1
ATOM 823 N N . LEU A 1 96 ? -1.415 -3.175 -8.518 1.00 84.94 96 LEU A N 1
ATOM 824 C CA . LEU A 1 96 ? 0.041 -3.136 -8.433 1.00 84.94 96 LEU A CA 1
ATOM 825 C C . LEU A 1 96 ? 0.693 -4.234 -9.287 1.00 84.94 96 LEU A C 1
ATOM 827 O O . LEU A 1 96 ? 1.586 -3.926 -10.073 1.00 84.94 96 LEU A O 1
ATOM 831 N N . ILE A 1 97 ? 0.223 -5.482 -9.193 1.00 85.31 97 ILE A N 1
ATOM 832 C CA . ILE A 1 97 ? 0.732 -6.598 -10.011 1.00 85.31 97 ILE A CA 1
ATOM 833 C C . ILE A 1 97 ? 0.510 -6.315 -11.502 1.00 85.31 97 ILE A C 1
ATOM 835 O O . ILE A 1 97 ? 1.446 -6.420 -12.291 1.00 85.31 97 ILE A O 1
ATOM 839 N N . VAL A 1 98 ? -0.706 -5.907 -11.882 1.00 86.31 98 VAL A N 1
ATOM 840 C CA . VAL A 1 98 ? -1.047 -5.606 -13.281 1.00 86.31 98 VAL A CA 1
ATOM 841 C C . VAL A 1 98 ? -0.169 -4.483 -13.829 1.00 86.31 98 VAL A C 1
ATOM 843 O O . VAL A 1 98 ? 0.421 -4.652 -14.890 1.00 86.31 98 VAL A O 1
ATOM 846 N N . CYS A 1 99 ? -0.005 -3.375 -13.100 1.00 84.31 99 CYS A N 1
ATOM 847 C CA . CYS A 1 99 ? 0.845 -2.270 -13.542 1.00 84.31 99 CYS A CA 1
ATOM 848 C C . CYS A 1 99 ? 2.300 -2.710 -13.752 1.00 84.31 99 CYS A C 1
ATOM 850 O O . CYS A 1 99 ? 2.877 -2.404 -14.792 1.00 84.31 99 CYS A O 1
ATOM 852 N N . HIS A 1 100 ? 2.895 -3.457 -12.815 1.00 81.81 100 HIS A N 1
ATOM 853 C CA . HIS A 1 100 ? 4.291 -3.897 -12.946 1.00 81.81 100 HIS A CA 1
ATOM 854 C C . HIS A 1 100 ? 4.487 -4.875 -14.112 1.00 81.81 100 HIS A C 1
ATOM 856 O O . HIS A 1 100 ? 5.492 -4.783 -14.815 1.00 81.81 100 HIS A O 1
ATOM 862 N N . LEU A 1 101 ? 3.522 -5.764 -14.368 1.00 83.12 101 LEU A N 1
ATOM 863 C CA . LEU A 1 101 ? 3.554 -6.661 -15.527 1.00 83.12 101 LEU A CA 1
ATOM 864 C C . LEU A 1 101 ? 3.384 -5.899 -16.850 1.00 83.12 101 LEU A C 1
ATOM 866 O O . LEU A 1 101 ? 4.102 -6.178 -17.809 1.00 83.12 101 LEU A O 1
ATOM 870 N N . THR A 1 102 ? 2.505 -4.893 -16.894 1.00 80.81 102 THR A N 1
ATOM 871 C CA . THR A 1 102 ? 2.364 -3.984 -18.043 1.00 80.81 102 THR A CA 1
ATOM 872 C C . THR A 1 102 ? 3.678 -3.250 -18.327 1.00 80.81 102 THR A C 1
ATOM 874 O O . THR A 1 102 ? 4.130 -3.223 -19.471 1.00 80.81 102 THR A O 1
ATOM 877 N N . PHE A 1 103 ? 4.356 -2.729 -17.301 1.00 79.69 103 PHE A N 1
ATOM 878 C CA . PHE A 1 103 ? 5.683 -2.125 -17.464 1.00 79.69 103 PHE A CA 1
ATOM 879 C C . PHE A 1 103 ? 6.745 -3.128 -17.932 1.00 79.69 103 PHE A C 1
ATOM 881 O O . PHE A 1 103 ? 7.587 -2.787 -18.758 1.00 79.69 103 PHE A O 1
ATOM 888 N N . ALA A 1 104 ? 6.706 -4.361 -17.425 1.00 77.69 104 ALA A N 1
ATOM 889 C CA . ALA A 1 104 ? 7.707 -5.378 -17.722 1.00 77.69 104 ALA A CA 1
ATOM 890 C C . ALA A 1 104 ? 7.595 -5.948 -19.146 1.00 77.69 104 ALA A C 1
ATOM 892 O O . ALA A 1 104 ? 8.628 -6.222 -19.756 1.00 77.69 104 ALA A O 1
ATOM 893 N N . PHE A 1 105 ? 6.374 -6.129 -19.662 1.00 79.44 105 PHE A N 1
ATOM 894 C CA . PHE A 1 105 ? 6.125 -6.842 -20.921 1.00 79.44 105 PHE A CA 1
ATOM 895 C C . PHE A 1 105 ? 5.525 -5.969 -22.023 1.00 79.44 105 PHE A C 1
ATOM 897 O O . PHE A 1 105 ? 5.935 -6.090 -23.172 1.00 79.44 105 PHE A O 1
ATOM 904 N N . ILE A 1 106 ? 4.588 -5.072 -21.703 1.00 77.31 106 ILE A N 1
ATOM 905 C CA . ILE A 1 106 ? 3.862 -4.294 -22.718 1.00 77.31 106 ILE A CA 1
ATOM 906 C C . ILE A 1 106 ? 4.720 -3.136 -23.226 1.00 77.31 106 ILE A C 1
ATOM 908 O O . ILE A 1 106 ? 4.864 -2.960 -24.430 1.00 77.31 106 ILE A O 1
ATOM 912 N N . LEU A 1 107 ? 5.355 -2.381 -22.330 1.00 74.56 107 LEU A N 1
ATOM 913 C CA . LEU A 1 107 ? 6.180 -1.232 -22.717 1.00 74.56 107 LEU A CA 1
ATOM 914 C C . LEU A 1 107 ? 7.371 -1.578 -23.633 1.00 74.56 107 LEU A C 1
ATOM 916 O O . LEU A 1 107 ? 7.575 -0.866 -24.618 1.00 74.56 107 LEU A O 1
ATOM 920 N N . PRO A 1 108 ? 8.121 -2.674 -23.403 1.00 74.06 108 PRO A N 1
ATOM 921 C CA . PRO A 1 108 ? 9.183 -3.090 -24.317 1.00 74.06 108 PRO A CA 1
ATOM 922 C C . PRO A 1 108 ? 8.702 -3.445 -25.731 1.00 74.06 108 PRO A C 1
ATOM 924 O O . PRO A 1 108 ? 9.465 -3.252 -26.675 1.00 74.06 108 PRO A O 1
ATOM 927 N N . MET A 1 109 ? 7.455 -3.908 -25.898 1.00 74.31 109 MET A N 1
ATOM 928 C CA . MET A 1 109 ? 6.876 -4.210 -27.218 1.00 74.31 109 MET A CA 1
ATOM 929 C C . MET A 1 109 ? 6.586 -2.946 -28.044 1.00 74.31 109 MET A C 1
ATOM 931 O O . MET A 1 109 ? 6.569 -3.007 -29.269 1.00 74.31 109 MET A O 1
ATOM 935 N N . PHE A 1 110 ? 6.430 -1.786 -27.398 1.00 69.81 110 PHE A N 1
ATOM 936 C CA . PHE A 1 110 ? 6.184 -0.500 -28.061 1.00 69.81 110 PHE A CA 1
ATOM 937 C C . PHE A 1 110 ? 7.455 0.328 -28.311 1.00 69.81 110 PHE A C 1
ATOM 939 O O . PHE A 1 110 ? 7.351 1.477 -28.740 1.00 69.81 110 PHE A O 1
ATOM 946 N N . LYS A 1 111 ? 8.661 -0.235 -28.115 1.00 62.28 111 LYS A N 1
ATOM 947 C CA . LYS A 1 111 ? 9.940 0.468 -28.360 1.00 62.28 111 LYS A CA 1
ATOM 948 C C . LYS A 1 111 ? 10.096 1.019 -29.790 1.00 62.28 111 LYS A C 1
ATOM 950 O O . LYS A 1 111 ? 10.879 1.940 -29.982 1.00 62.28 111 LYS A O 1
ATOM 955 N N . GLY A 1 112 ? 9.350 0.495 -30.769 1.00 65.06 112 GLY A N 1
ATOM 956 C CA . GLY A 1 112 ? 9.342 0.974 -32.159 1.00 65.06 112 GLY A CA 1
ATOM 957 C C . GLY A 1 112 ? 8.280 2.033 -32.498 1.00 65.06 112 GLY A C 1
ATOM 958 O O . GLY A 1 112 ? 8.326 2.596 -33.586 1.00 65.06 112 GLY A O 1
ATOM 959 N N . GLN A 1 113 ? 7.328 2.329 -31.604 1.00 69.25 113 GLN A N 1
ATOM 960 C CA . GLN A 1 113 ? 6.227 3.266 -31.862 1.00 69.25 113 GLN A CA 1
ATOM 961 C C . GLN A 1 113 ? 6.181 4.345 -30.773 1.00 69.25 113 GLN A C 1
ATOM 963 O O . GLN A 1 113 ? 5.588 4.154 -29.709 1.00 69.25 113 GLN A O 1
ATOM 968 N N . ALA A 1 114 ? 6.784 5.505 -31.060 1.00 67.50 114 ALA A N 1
ATOM 969 C CA . ALA A 1 114 ? 6.978 6.588 -30.090 1.00 67.50 114 ALA A CA 1
ATOM 970 C C . ALA A 1 114 ? 5.669 7.053 -29.421 1.00 67.50 114 ALA A C 1
ATOM 972 O O . ALA A 1 114 ? 5.626 7.245 -28.210 1.00 67.50 114 ALA A O 1
ATOM 973 N N . VAL A 1 115 ? 4.572 7.166 -30.177 1.00 76.69 115 VAL A N 1
ATOM 974 C CA . VAL A 1 115 ? 3.282 7.646 -29.646 1.00 76.69 115 VAL A CA 1
ATOM 975 C C . VAL A 1 115 ? 2.604 6.604 -28.743 1.00 76.69 115 VAL A C 1
ATOM 977 O O . VAL A 1 115 ? 2.073 6.951 -27.689 1.00 76.69 115 VAL A O 1
ATOM 980 N N . GLY A 1 116 ? 2.653 5.319 -29.113 1.00 75.81 116 GLY A N 1
ATOM 981 C CA . GLY A 1 116 ? 1.997 4.239 -28.365 1.00 75.81 116 GLY A CA 1
ATOM 982 C C . GLY A 1 116 ? 2.642 3.987 -27.001 1.00 75.81 116 GLY A C 1
ATOM 983 O O . GLY A 1 116 ? 1.943 3.895 -25.991 1.00 75.81 116 GLY A O 1
ATOM 984 N N . GLY A 1 117 ? 3.979 3.958 -26.951 1.00 77.19 117 GLY A N 1
ATOM 985 C CA . GLY A 1 117 ? 4.722 3.775 -25.702 1.00 77.19 117 GLY A CA 1
ATOM 986 C C . GLY A 1 117 ? 4.485 4.905 -24.696 1.00 77.19 117 GLY A C 1
ATOM 987 O O . GLY A 1 117 ? 4.280 4.640 -23.512 1.00 77.19 117 GLY A O 1
ATOM 988 N N . ILE A 1 118 ? 4.431 6.155 -25.169 1.00 80.69 118 ILE A N 1
ATOM 989 C CA . ILE A 1 118 ? 4.185 7.331 -24.322 1.00 80.69 118 ILE A CA 1
ATOM 990 C C . ILE A 1 118 ? 2.791 7.269 -23.680 1.00 80.69 118 ILE A C 1
ATOM 992 O O . ILE A 1 118 ? 2.661 7.453 -22.469 1.00 80.69 118 ILE A O 1
ATOM 996 N N . ILE A 1 119 ? 1.750 6.965 -24.463 1.00 83.50 119 ILE A N 1
ATOM 997 C CA . ILE A 1 119 ? 0.371 6.887 -23.956 1.00 83.50 119 ILE A CA 1
ATOM 998 C C . ILE A 1 119 ? 0.251 5.787 -22.895 1.00 83.50 119 ILE A C 1
ATOM 1000 O O . ILE A 1 119 ? -0.262 6.033 -21.801 1.00 8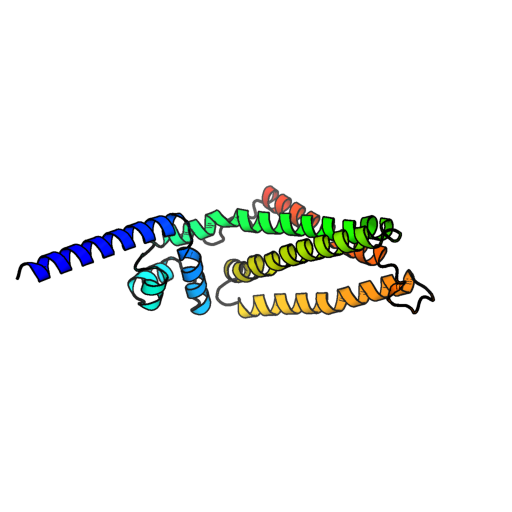3.50 119 ILE A O 1
ATOM 1004 N N . VAL A 1 120 ? 0.762 4.586 -23.185 1.00 81.25 120 VAL A N 1
ATOM 1005 C CA . VAL A 1 120 ? 0.707 3.450 -22.251 1.00 81.25 120 VAL A CA 1
ATOM 1006 C C . VAL A 1 120 ? 1.474 3.759 -20.965 1.00 81.25 120 VAL A C 1
ATOM 1008 O O . VAL A 1 120 ? 0.971 3.469 -19.876 1.00 81.25 120 VAL A O 1
ATOM 1011 N N . ALA A 1 121 ? 2.649 4.390 -21.055 1.00 79.56 121 ALA A N 1
ATOM 1012 C CA . ALA A 1 121 ? 3.425 4.782 -19.883 1.00 79.56 121 ALA A CA 1
ATOM 1013 C C . ALA A 1 121 ? 2.643 5.748 -18.982 1.00 79.56 121 ALA A C 1
ATOM 1015 O O . ALA A 1 121 ? 2.464 5.457 -17.800 1.00 79.56 121 ALA A O 1
ATOM 1016 N N . TYR A 1 122 ? 2.113 6.850 -19.521 1.00 85.81 122 TYR A N 1
ATOM 1017 C CA . TYR A 1 122 ? 1.379 7.832 -18.716 1.00 85.81 122 TYR A CA 1
ATOM 1018 C C . TYR A 1 122 ? 0.114 7.256 -18.083 1.00 85.81 122 TYR A C 1
ATOM 1020 O O . TYR A 1 122 ? -0.127 7.475 -16.895 1.00 85.81 122 TYR A O 1
ATOM 1028 N N . VAL A 1 123 ? -0.667 6.477 -18.835 1.00 86.94 123 VAL A N 1
ATOM 1029 C CA . VAL A 1 123 ? -1.864 5.815 -18.296 1.00 86.94 123 VAL A CA 1
ATOM 1030 C C . VAL A 1 123 ? -1.485 4.887 -17.142 1.00 86.94 123 VAL A C 1
ATOM 1032 O O . VAL A 1 123 ? -2.110 4.933 -16.082 1.00 86.94 123 VAL A O 1
ATOM 1035 N N . THR A 1 124 ? -0.426 4.092 -17.301 1.00 83.06 124 THR A N 1
ATOM 1036 C CA . THR A 1 124 ? 0.005 3.147 -16.262 1.00 83.06 124 THR A CA 1
ATOM 1037 C C . THR A 1 124 ? 0.550 3.874 -15.026 1.00 83.06 124 THR A C 1
ATOM 1039 O O . THR A 1 124 ? 0.247 3.468 -13.905 1.00 83.06 124 THR A O 1
ATOM 1042 N N . ILE A 1 125 ? 1.275 4.988 -15.196 1.00 86.62 125 ILE A N 1
ATOM 1043 C CA . ILE A 1 125 ? 1.731 5.845 -14.085 1.00 86.62 125 ILE A CA 1
ATOM 1044 C C . ILE A 1 125 ? 0.538 6.436 -13.323 1.00 86.62 125 ILE A C 1
ATOM 1046 O O . ILE A 1 125 ? 0.535 6.416 -12.093 1.00 86.62 125 ILE A O 1
ATOM 1050 N N . LEU A 1 126 ? -0.494 6.922 -14.020 1.00 88.25 126 LEU A N 1
ATOM 1051 C CA . LEU A 1 126 ? -1.689 7.485 -13.382 1.00 88.25 126 LEU A CA 1
ATOM 1052 C C . LEU A 1 126 ? -2.456 6.434 -12.573 1.00 88.25 126 LEU A C 1
ATOM 1054 O O . LEU A 1 126 ? -2.826 6.687 -11.425 1.00 88.25 126 LEU A O 1
ATOM 1058 N N . VAL A 1 127 ? -2.652 5.237 -13.135 1.00 85.75 127 VAL A N 1
ATOM 1059 C CA . VAL A 1 127 ? -3.302 4.119 -12.432 1.00 85.75 127 VAL A CA 1
ATOM 1060 C C . VAL A 1 127 ? -2.482 3.692 -11.213 1.00 85.75 127 VAL A C 1
ATOM 1062 O O . VAL A 1 127 ? -3.042 3.454 -10.137 1.00 85.75 127 VAL A O 1
ATOM 1065 N N . LEU A 1 128 ? -1.155 3.636 -11.349 1.00 84.00 128 LEU A N 1
ATOM 1066 C CA . LEU A 1 128 ? -0.252 3.305 -10.252 1.00 84.00 128 LEU A CA 1
ATOM 1067 C C . LEU A 1 128 ? -0.315 4.360 -9.136 1.00 84.00 128 LEU A C 1
ATOM 1069 O O . LEU A 1 128 ? -0.468 4.000 -7.970 1.00 84.00 128 LEU A O 1
ATOM 1073 N N . GLY A 1 129 ? -0.277 5.649 -9.482 1.00 85.69 129 GLY A N 1
ATOM 1074 C CA . GLY A 1 129 ? -0.383 6.759 -8.532 1.00 85.69 129 GLY A CA 1
ATOM 1075 C C . GLY A 1 129 ? -1.721 6.782 -7.788 1.00 85.69 129 GLY A C 1
ATOM 1076 O O . GLY A 1 129 ? -1.748 6.897 -6.560 1.00 85.69 129 GLY A O 1
ATOM 1077 N N . ALA A 1 130 ? -2.832 6.578 -8.504 1.00 85.31 130 ALA A N 1
ATOM 1078 C CA . ALA A 1 130 ? -4.158 6.463 -7.898 1.00 85.31 130 ALA A CA 1
ATOM 1079 C C . ALA A 1 130 ? -4.220 5.293 -6.904 1.00 85.31 130 ALA A C 1
ATOM 1081 O O . ALA A 1 130 ? -4.711 5.446 -5.785 1.00 85.31 130 ALA A O 1
ATOM 1082 N N . SER A 1 131 ? -3.645 4.147 -7.270 1.00 82.06 131 SER A N 1
ATOM 1083 C CA . SER A 1 131 ? -3.590 2.961 -6.411 1.00 82.06 131 SER A CA 1
ATOM 1084 C C . SER A 1 131 ? -2.751 3.200 -5.151 1.00 82.06 131 SER A C 1
ATOM 1086 O O . SER A 1 131 ? -3.202 2.899 -4.047 1.00 82.06 131 SER A O 1
ATOM 1088 N N . PHE A 1 132 ? -1.560 3.793 -5.282 1.00 83.88 132 PHE A N 1
ATOM 1089 C CA . PHE A 1 132 ? -0.683 4.081 -4.143 1.00 83.88 132 PHE A CA 1
ATOM 1090 C C . PHE A 1 132 ? -1.285 5.073 -3.151 1.00 83.88 132 PHE A C 1
ATOM 1092 O O . PHE A 1 132 ? -1.018 4.953 -1.960 1.00 83.88 132 PHE A O 1
ATOM 1099 N N . SER A 1 133 ? -2.137 5.998 -3.599 1.00 86.38 133 SER A N 1
ATOM 1100 C CA . SER A 1 133 ? -2.831 6.933 -2.703 1.00 86.38 133 SER A CA 1
ATOM 1101 C C . SER A 1 133 ? -3.817 6.243 -1.744 1.00 86.38 133 SER A C 1
ATOM 1103 O O . SER A 1 133 ? -4.040 6.717 -0.627 1.00 86.38 133 SER A O 1
ATOM 1105 N N . LEU A 1 134 ? -4.364 5.084 -2.135 1.00 74.50 134 LEU A N 1
ATOM 1106 C CA . LEU A 1 134 ? -5.334 4.333 -1.333 1.00 74.50 134 LEU A CA 1
ATOM 1107 C C . LEU A 1 134 ? -4.692 3.653 -0.117 1.00 74.50 134 LEU A C 1
ATOM 1109 O O . LEU A 1 134 ? -5.353 3.488 0.907 1.00 74.50 134 LEU A O 1
ATOM 1113 N N . VAL A 1 135 ? -3.413 3.280 -0.199 1.00 76.62 135 VAL A N 1
ATOM 1114 C CA . VAL A 1 135 ? -2.699 2.575 0.878 1.00 76.62 135 VAL A CA 1
ATOM 1115 C C . VAL A 1 135 ? -2.565 3.424 2.143 1.00 76.62 135 VAL A C 1
ATOM 1117 O O . VAL A 1 135 ? -3.059 2.986 3.181 1.00 76.62 135 VAL A O 1
ATOM 1120 N N . PRO A 1 136 ? -1.971 4.633 2.118 1.00 80.12 136 PRO A N 1
ATOM 1121 C CA . PRO A 1 136 ? -1.900 5.473 3.302 1.00 80.12 136 PRO A CA 1
ATOM 1122 C C . PRO A 1 136 ? -3.300 5.906 3.759 1.00 80.12 136 PRO A C 1
ATOM 1124 O O . PRO A 1 136 ? -3.582 5.899 4.959 1.00 80.12 136 PRO A O 1
ATOM 1127 N N . ALA A 1 137 ? -4.210 6.196 2.823 1.00 75.44 137 ALA A N 1
ATOM 1128 C CA . ALA A 1 137 ? -5.580 6.576 3.152 1.00 75.44 137 ALA A CA 1
ATOM 1129 C C . ALA A 1 137 ? -6.339 5.479 3.926 1.00 75.44 137 ALA A C 1
ATOM 1131 O O . ALA A 1 137 ? -7.140 5.796 4.803 1.00 75.44 137 ALA A O 1
ATOM 1132 N N . ALA A 1 138 ? -6.084 4.197 3.642 1.00 72.50 138 ALA A N 1
ATOM 1133 C CA . ALA A 1 138 ? -6.743 3.072 4.307 1.00 72.50 138 ALA A CA 1
ATOM 1134 C C . ALA A 1 138 ? -5.970 2.531 5.526 1.00 72.50 138 ALA A C 1
ATOM 1136 O O . ALA A 1 138 ? -6.582 2.134 6.522 1.00 72.50 138 ALA A O 1
ATOM 1137 N N . LEU A 1 139 ? -4.635 2.510 5.473 1.00 75.50 139 LEU A N 1
ATOM 1138 C CA . LEU A 1 139 ? -3.783 1.881 6.484 1.00 75.50 139 LEU A CA 1
ATOM 1139 C C . LEU A 1 139 ? -3.630 2.753 7.735 1.00 75.50 139 LEU A C 1
ATOM 1141 O O . LEU A 1 139 ? -3.877 2.278 8.846 1.00 75.50 139 LEU A O 1
ATOM 1145 N N . TRP A 1 140 ? -3.282 4.036 7.576 1.00 75.88 140 TRP A N 1
ATOM 1146 C CA . TRP A 1 140 ? -3.003 4.926 8.711 1.00 75.88 140 TRP A CA 1
ATOM 1147 C C . TRP A 1 140 ? -4.200 5.094 9.665 1.00 75.88 140 TRP A C 1
ATOM 1149 O O . TRP A 1 140 ? -3.983 5.023 10.878 1.00 75.88 140 TRP A O 1
ATOM 1159 N N . PRO A 1 141 ? -5.462 5.211 9.192 1.00 70.88 141 PRO A N 1
ATOM 1160 C CA . PRO A 1 141 ? -6.638 5.277 10.071 1.00 70.88 141 PRO A CA 1
ATOM 1161 C C . PRO A 1 141 ? -7.026 3.941 10.721 1.00 70.88 141 PRO A C 1
ATOM 1163 O O . PRO A 1 141 ? -7.895 3.908 11.600 1.00 70.88 141 PRO A O 1
ATOM 1166 N N . SER A 1 142 ? -6.434 2.832 10.273 1.00 68.12 142 SER A N 1
ATOM 1167 C CA . SER A 1 142 ? -6.724 1.485 10.772 1.00 68.12 142 SER A CA 1
ATOM 1168 C C . SER A 1 142 ? -5.839 1.103 11.961 1.00 68.12 142 SER A C 1
ATOM 1170 O O . SER A 1 142 ? -6.316 0.419 12.864 1.00 68.12 142 SER A O 1
ATOM 1172 N N . ILE A 1 143 ? -4.604 1.615 12.038 1.00 71.75 143 ILE A N 1
ATOM 1173 C CA . ILE A 1 143 ? -3.666 1.334 13.143 1.00 71.75 143 ILE A CA 1
ATOM 1174 C C . ILE A 1 14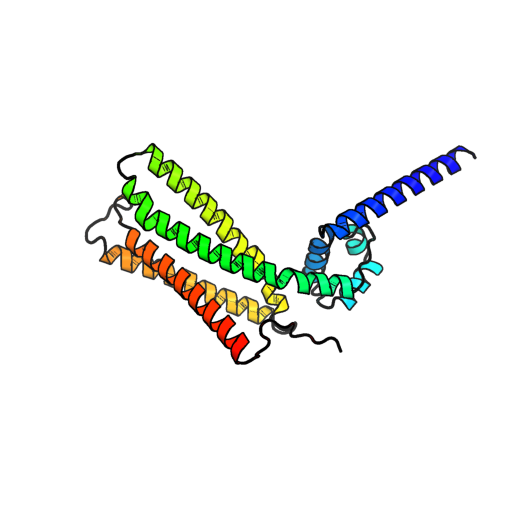3 ? -4.265 1.656 14.524 1.00 71.75 143 ILE A C 1
ATOM 1176 O O . ILE A 1 143 ? -4.312 0.758 15.364 1.00 71.75 143 ILE A O 1
ATOM 1180 N N . PRO A 1 144 ? -4.845 2.849 14.782 1.00 65.75 144 PRO A N 1
ATOM 1181 C CA . PRO A 1 144 ? -5.405 3.183 16.093 1.00 65.75 144 PRO A CA 1
ATOM 1182 C C . PRO A 1 144 ? -6.588 2.302 16.506 1.00 65.75 144 PRO A C 1
ATOM 1184 O O . PRO A 1 144 ? -7.043 2.395 17.642 1.00 65.75 144 PRO A O 1
ATOM 1187 N N . LYS A 1 145 ? -7.138 1.510 15.581 1.00 59.59 145 LYS A N 1
ATOM 1188 C CA . LYS A 1 145 ? -8.246 0.587 15.837 1.00 59.59 145 LYS A CA 1
ATOM 1189 C C . LYS A 1 145 ? -7.767 -0.827 16.170 1.00 59.59 145 LYS A C 1
ATOM 1191 O O . LYS A 1 145 ? -8.544 -1.565 16.760 1.00 59.59 145 LYS A O 1
ATOM 1196 N N . LEU A 1 146 ? -6.547 -1.188 15.769 1.00 63.41 146 LEU A N 1
ATOM 1197 C CA . LEU A 1 146 ? -5.950 -2.508 15.989 1.00 63.41 146 LEU A CA 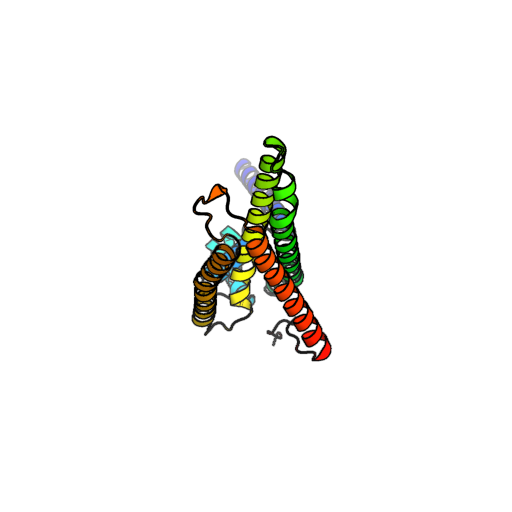1
ATOM 1198 C C . LEU A 1 146 ? -5.085 -2.553 17.250 1.00 63.41 146 LEU A C 1
ATOM 1200 O O . LEU A 1 146 ? -4.945 -3.612 17.847 1.00 63.41 146 LEU A O 1
ATOM 1204 N N . VAL A 1 147 ? -4.512 -1.413 17.647 1.00 65.12 147 VAL A N 1
ATOM 1205 C CA . VAL A 1 147 ? -3.612 -1.319 18.802 1.00 65.12 147 VAL A CA 1
ATOM 1206 C C . VAL A 1 147 ? -4.211 -0.503 19.946 1.00 65.12 147 VAL A C 1
ATOM 1208 O O . VAL A 1 147 ? -4.874 0.523 19.736 1.00 65.12 147 VAL A O 1
ATOM 1211 N N . ASP A 1 148 ? -3.950 -0.958 21.171 1.00 66.06 148 ASP A N 1
ATOM 1212 C CA . ASP A 1 148 ? -4.465 -0.354 22.397 1.00 66.06 148 ASP A CA 1
ATOM 1213 C C . ASP A 1 148 ? -4.022 1.093 22.586 1.00 66.06 148 ASP A C 1
ATOM 1215 O O . ASP A 1 148 ? -2.891 1.461 22.265 1.00 66.06 148 ASP A O 1
ATOM 1219 N N . ALA A 1 149 ? -4.910 1.893 23.199 1.00 65.25 149 ALA A N 1
ATOM 1220 C CA . ALA A 1 149 ? -4.764 3.330 23.491 1.00 65.25 149 ALA A CA 1
ATOM 1221 C C . ALA A 1 149 ? -3.399 3.731 24.089 1.00 65.25 149 ALA A C 1
ATOM 1223 O O . ALA A 1 149 ? -2.923 4.838 23.844 1.00 65.25 149 ALA A O 1
ATOM 1224 N N . LYS A 1 150 ? -2.776 2.829 24.850 1.00 73.56 150 LYS A N 1
ATOM 1225 C CA . LYS A 1 150 ? -1.518 3.058 25.566 1.00 73.56 150 LYS A CA 1
ATOM 1226 C C . LYS A 1 150 ? -0.269 2.890 24.688 1.00 73.56 150 LYS A C 1
ATOM 1228 O O . LYS A 1 150 ? 0.765 3.454 25.020 1.00 73.56 150 LYS A O 1
ATOM 1233 N N . VAL A 1 151 ? -0.353 2.149 23.578 1.00 80.38 151 VAL A N 1
ATOM 1234 C CA . VAL A 1 151 ? 0.820 1.715 22.784 1.00 80.38 151 VAL A CA 1
ATOM 1235 C C . VAL A 1 151 ? 0.804 2.184 21.324 1.00 80.38 151 VAL A C 1
ATOM 1237 O O . VAL A 1 151 ? 1.603 1.724 20.514 1.00 80.38 151 VAL A O 1
ATOM 1240 N N . ILE A 1 152 ? -0.062 3.133 20.955 1.00 73.31 152 ILE A N 1
ATOM 1241 C CA . ILE A 1 152 ? -0.158 3.628 19.563 1.00 73.31 152 ILE A CA 1
ATOM 1242 C C . ILE A 1 152 ? 1.102 4.332 19.096 1.00 73.31 152 ILE A C 1
ATOM 1244 O O . ILE A 1 152 ? 1.466 4.181 17.935 1.00 73.31 152 ILE A O 1
ATOM 1248 N N . GLY A 1 153 ? 1.770 5.072 19.984 1.00 81.81 153 GLY A N 1
ATOM 1249 C CA . GLY A 1 153 ? 3.050 5.698 19.655 1.00 81.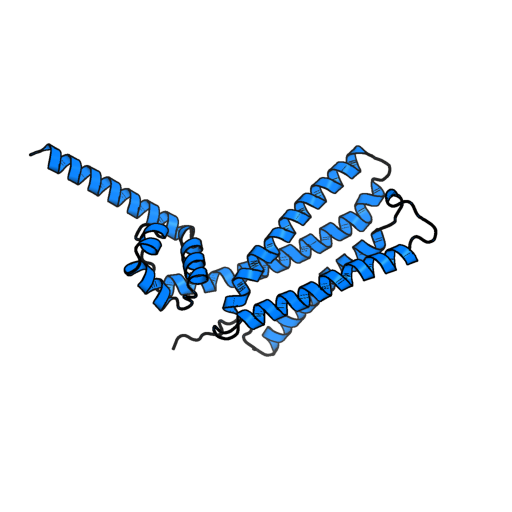81 153 GLY A CA 1
ATOM 1250 C C . GLY A 1 153 ? 4.085 4.649 19.249 1.00 81.81 153 GLY A C 1
ATOM 1251 O O . GLY A 1 153 ? 4.664 4.738 18.171 1.00 81.81 153 GLY A O 1
ATOM 1252 N N . SER A 1 154 ? 4.232 3.597 20.060 1.00 87.06 154 SER A N 1
ATOM 1253 C CA . SER A 1 154 ? 5.130 2.470 19.784 1.00 87.06 154 SER A CA 1
ATOM 1254 C C . SER A 1 154 ? 4.728 1.697 18.525 1.00 87.06 154 SER A C 1
ATOM 1256 O O . SER A 1 154 ? 5.593 1.321 17.740 1.00 87.06 154 SER A O 1
ATOM 1258 N N . ALA A 1 155 ? 3.426 1.507 18.286 1.00 81.69 155 ALA A N 1
ATOM 1259 C CA . ALA A 1 155 ? 2.928 0.858 17.076 1.00 81.69 155 ALA A CA 1
ATOM 1260 C C . ALA A 1 155 ? 3.277 1.655 15.809 1.00 81.69 155 ALA A C 1
ATOM 1262 O O . ALA A 1 155 ? 3.757 1.077 14.837 1.00 81.69 155 ALA A O 1
ATOM 1263 N N . TYR A 1 156 ? 3.090 2.980 15.820 1.00 80.88 156 TYR A N 1
ATOM 1264 C CA . TYR A 1 156 ? 3.496 3.825 14.696 1.00 80.88 156 TYR A CA 1
ATOM 1265 C C . TYR A 1 156 ? 5.016 3.854 14.518 1.00 80.88 156 TYR A C 1
ATOM 1267 O O . TYR A 1 156 ? 5.482 3.728 13.388 1.00 80.88 156 TYR A O 1
ATOM 1275 N N . ALA A 1 157 ? 5.787 3.945 15.605 1.00 88.62 157 ALA A N 1
ATOM 1276 C CA . ALA A 1 157 ? 7.247 3.910 15.548 1.00 88.62 157 ALA A CA 1
ATOM 1277 C C . ALA A 1 157 ? 7.769 2.608 14.913 1.00 88.62 157 ALA A C 1
ATOM 1279 O O . ALA A 1 157 ? 8.624 2.655 14.031 1.00 88.62 157 ALA A O 1
ATOM 1280 N N . LEU A 1 158 ? 7.204 1.456 15.290 1.00 89.56 158 LEU A N 1
ATOM 1281 C CA . LEU A 1 158 ? 7.571 0.160 14.717 1.00 89.56 158 LEU A CA 1
ATOM 1282 C C . LEU A 1 158 ? 7.237 0.078 13.219 1.00 89.56 158 LEU A C 1
ATOM 1284 O O . LEU A 1 158 ? 8.053 -0.394 12.431 1.00 89.56 158 LEU A O 1
ATOM 1288 N N . ILE A 1 159 ? 6.064 0.570 12.810 1.00 87.94 159 ILE A N 1
ATOM 1289 C CA . ILE A 1 159 ? 5.659 0.606 11.397 1.00 87.94 159 ILE A CA 1
ATOM 1290 C C . ILE A 1 159 ? 6.634 1.453 10.573 1.00 87.94 159 ILE A C 1
ATOM 1292 O O . ILE A 1 159 ? 7.064 1.015 9.508 1.00 87.94 159 ILE A O 1
ATOM 1296 N N . PHE A 1 160 ? 7.011 2.638 11.059 1.00 88.62 160 PHE A N 1
ATOM 1297 C CA . PHE A 1 160 ? 7.992 3.488 10.382 1.00 88.62 160 PHE A CA 1
ATOM 1298 C C . PHE A 1 160 ? 9.384 2.853 10.336 1.00 88.62 160 PHE A C 1
ATOM 1300 O O . PHE A 1 160 ? 10.057 2.937 9.313 1.00 88.62 160 PHE A O 1
ATOM 1307 N N . TRP A 1 161 ? 9.806 2.170 11.401 1.00 93.81 161 TRP A N 1
ATOM 1308 C CA . TRP A 1 161 ? 11.079 1.453 11.417 1.00 93.81 161 TRP A CA 1
ATOM 1309 C C . TRP A 1 161 ? 11.123 0.344 10.354 1.00 93.81 161 TRP A C 1
ATOM 1311 O O . TRP A 1 161 ? 12.066 0.281 9.567 1.00 93.81 161 TRP A O 1
ATOM 1321 N N . ILE A 1 162 ? 10.056 -0.457 10.244 1.00 90.06 162 ILE A N 1
ATOM 1322 C CA . ILE A 1 162 ? 9.916 -1.476 9.190 1.00 90.06 162 ILE A CA 1
ATOM 1323 C C . ILE A 1 162 ? 9.900 -0.831 7.794 1.00 90.06 162 ILE A C 1
ATOM 1325 O O . ILE A 1 162 ? 10.528 -1.344 6.868 1.00 90.06 162 ILE A O 1
ATOM 1329 N N . GLN A 1 163 ? 9.220 0.308 7.628 1.00 89.31 163 GLN A N 1
ATOM 1330 C CA . GLN A 1 163 ? 9.212 1.041 6.357 1.00 89.31 163 GLN A CA 1
ATOM 1331 C C . GLN A 1 163 ? 10.606 1.544 5.965 1.00 89.31 163 GLN A C 1
ATOM 1333 O O . GLN A 1 163 ? 10.973 1.424 4.799 1.00 89.31 163 GLN A O 1
ATOM 1338 N N . ASN A 1 164 ? 11.404 2.037 6.915 1.00 92.19 164 ASN A N 1
ATOM 1339 C CA . ASN A 1 164 ? 12.778 2.473 6.654 1.00 92.19 164 ASN A CA 1
ATOM 1340 C C . ASN A 1 164 ? 13.679 1.316 6.200 1.00 92.19 164 ASN A C 1
ATOM 1342 O O . ASN A 1 164 ? 14.509 1.505 5.313 1.00 92.19 164 ASN A O 1
ATOM 1346 N N . ILE A 1 165 ? 13.475 0.106 6.734 1.00 93.38 165 ILE A N 1
ATOM 1347 C CA . ILE A 1 165 ? 14.160 -1.097 6.235 1.00 93.38 165 ILE A CA 1
ATOM 1348 C C . ILE A 1 165 ? 13.776 -1.358 4.777 1.00 93.38 165 ILE A C 1
ATOM 1350 O O . ILE A 1 165 ? 14.650 -1.608 3.951 1.00 93.38 165 ILE A O 1
ATOM 1354 N N . GLY A 1 166 ? 12.487 -1.265 4.438 1.00 88.94 166 GLY A N 1
ATOM 1355 C CA . GLY A 1 166 ? 12.021 -1.413 3.057 1.00 88.94 166 GLY A CA 1
ATOM 1356 C C . GLY A 1 166 ? 12.611 -0.357 2.117 1.00 88.94 166 GLY A C 1
ATOM 1357 O O . GLY A 1 166 ? 13.083 -0.698 1.032 1.00 88.94 166 GLY A O 1
ATOM 1358 N N . LEU A 1 167 ? 12.638 0.907 2.551 1.00 89.56 167 LEU A N 1
ATOM 1359 C CA . LEU A 1 167 ? 13.185 2.028 1.785 1.00 89.56 167 LEU A CA 1
ATOM 1360 C C . LEU A 1 167 ? 14.680 1.856 1.488 1.00 89.56 167 LEU A C 1
ATOM 1362 O O . LEU A 1 167 ? 15.140 2.290 0.440 1.00 89.56 167 LEU A O 1
ATOM 1366 N N . TRP A 1 168 ? 15.428 1.198 2.373 1.00 93.44 168 TRP A N 1
ATOM 1367 C CA . TRP A 1 168 ? 16.830 0.855 2.143 1.00 93.44 168 TRP A CA 1
ATOM 1368 C C . TRP A 1 168 ? 17.001 -0.419 1.296 1.00 93.44 168 TRP A C 1
ATOM 1370 O O . TRP A 1 168 ? 17.796 -0.452 0.358 1.00 93.44 168 TRP A O 1
ATOM 1380 N N . LEU A 1 169 ? 16.233 -1.470 1.594 1.00 92.44 169 LEU A N 1
ATOM 1381 C CA . LEU A 1 169 ? 16.392 -2.794 0.994 1.00 92.44 169 LEU A CA 1
ATOM 1382 C C . LEU A 1 169 ? 16.015 -2.820 -0.492 1.00 92.44 169 LEU A C 1
ATOM 1384 O O . LEU A 1 169 ? 16.762 -3.363 -1.306 1.00 92.44 169 LEU A O 1
ATOM 1388 N N . PHE A 1 170 ? 14.861 -2.259 -0.867 1.00 90.56 170 PHE A N 1
ATOM 1389 C CA . PHE A 1 170 ? 14.354 -2.398 -2.236 1.00 90.56 170 PHE A CA 1
ATOM 1390 C C . PHE A 1 170 ? 15.209 -1.680 -3.289 1.00 90.56 170 PHE A C 1
ATOM 1392 O O . PHE A 1 170 ? 15.509 -2.314 -4.303 1.00 90.56 170 PHE A O 1
ATOM 1399 N N . PRO A 1 171 ? 15.671 -0.431 -3.083 1.00 91.31 171 PRO A N 1
ATOM 1400 C CA . PRO A 1 171 ? 16.578 0.220 -4.028 1.00 91.31 171 PRO A CA 1
ATOM 1401 C C . PRO A 1 171 ? 17.890 -0.548 -4.223 1.00 91.31 171 PRO A C 1
ATOM 1403 O O . PRO A 1 171 ? 18.345 -0.700 -5.355 1.00 91.31 171 PRO A O 1
ATOM 1406 N N . LEU A 1 172 ? 18.456 -1.113 -3.149 1.00 91.81 172 LEU A N 1
ATOM 1407 C CA . LEU A 1 172 ? 19.664 -1.938 -3.239 1.00 91.81 172 LEU A CA 1
ATOM 1408 C C . LEU A 1 172 ? 19.439 -3.231 -4.030 1.00 91.81 172 LEU A C 1
ATOM 1410 O O . LEU A 1 172 ? 20.302 -3.633 -4.810 1.00 91.81 172 LEU A O 1
ATOM 1414 N N . LEU A 1 173 ? 18.290 -3.888 -3.853 1.00 90.06 173 LEU A N 1
ATOM 1415 C CA . LEU A 1 173 ? 17.944 -5.081 -4.629 1.00 90.06 173 LEU A CA 1
ATOM 1416 C C . LEU A 1 173 ? 17.765 -4.760 -6.116 1.00 90.06 173 LEU A C 1
ATOM 1418 O O . LEU A 1 173 ? 18.273 -5.503 -6.956 1.00 90.06 173 LEU A O 1
ATOM 1422 N N . ILE A 1 174 ? 17.093 -3.650 -6.439 1.00 89.00 174 ILE A N 1
ATOM 1423 C CA . ILE A 1 174 ? 16.931 -3.190 -7.824 1.00 89.00 174 ILE A CA 1
ATOM 1424 C C . ILE A 1 174 ? 18.302 -2.932 -8.451 1.00 89.00 174 ILE A C 1
ATOM 1426 O O . ILE A 1 174 ? 18.556 -3.456 -9.532 1.00 89.00 174 ILE A O 1
ATOM 1430 N N . GLY A 1 175 ? 19.196 -2.218 -7.756 1.00 87.75 175 GLY A N 1
ATOM 1431 C CA . GLY A 1 175 ? 20.562 -1.964 -8.224 1.00 87.75 175 GLY A CA 1
ATOM 1432 C C . GLY A 1 175 ? 21.328 -3.255 -8.521 1.00 87.75 175 GLY A C 1
ATOM 1433 O O . GLY A 1 175 ? 21.776 -3.461 -9.643 1.00 87.75 175 GLY A O 1
ATOM 1434 N N . LYS A 1 176 ? 21.353 -4.206 -7.576 1.00 88.25 176 LYS A N 1
ATOM 1435 C CA . LYS A 1 176 ? 22.026 -5.505 -7.773 1.00 88.25 176 LYS A CA 1
ATOM 1436 C C . LYS A 1 176 ? 21.474 -6.309 -8.954 1.00 88.25 176 LYS A C 1
ATOM 1438 O O . LYS A 1 176 ? 22.229 -6.993 -9.645 1.00 88.25 176 LYS A O 1
ATOM 1443 N N . ILE A 1 177 ? 20.157 -6.282 -9.173 1.00 87.44 177 ILE A N 1
ATOM 1444 C CA . ILE A 1 177 ? 19.535 -6.949 -10.325 1.00 87.44 177 ILE A CA 1
ATOM 1445 C C . ILE A 1 177 ? 19.932 -6.243 -11.619 1.00 87.44 177 ILE A C 1
ATOM 1447 O O . ILE A 1 177 ? 20.198 -6.913 -12.617 1.00 87.44 177 ILE A O 1
ATOM 1451 N N . LEU A 1 178 ? 19.982 -4.914 -11.598 1.00 85.88 178 LEU A N 1
ATOM 1452 C CA . LEU A 1 178 ? 20.293 -4.099 -12.759 1.00 85.88 178 LEU A CA 1
ATOM 1453 C C . LEU A 1 178 ? 21.744 -4.284 -13.208 1.00 85.88 178 LEU A C 1
ATOM 1455 O O . LEU A 1 178 ? 21.955 -4.578 -14.385 1.00 85.88 178 LEU A O 1
ATOM 1459 N N . ASP A 1 179 ? 22.693 -4.248 -12.270 1.00 84.50 179 ASP A N 1
ATOM 1460 C CA . ASP A 1 179 ? 24.124 -4.465 -12.519 1.00 84.50 179 ASP A CA 1
ATOM 1461 C C . ASP A 1 179 ? 24.387 -5.857 -13.111 1.00 84.50 179 ASP A C 1
ATOM 1463 O O . ASP A 1 179 ? 25.150 -6.023 -14.061 1.00 84.50 179 ASP A O 1
ATOM 1467 N N . LYS A 1 180 ? 23.695 -6.884 -12.596 1.00 85.50 180 LYS A N 1
ATOM 1468 C CA . LYS A 1 180 ? 23.844 -8.267 -13.077 1.00 85.50 180 LYS A CA 1
ATOM 1469 C C . LYS A 1 180 ? 23.221 -8.494 -14.456 1.00 85.50 180 LYS A C 1
ATOM 1471 O O . LYS A 1 180 ? 23.642 -9.399 -15.176 1.00 85.50 180 LYS A O 1
ATOM 1476 N N . LYS A 1 181 ? 22.164 -7.755 -14.799 1.00 82.00 181 LYS A N 1
ATOM 1477 C CA . LYS A 1 181 ? 21.407 -7.949 -16.046 1.00 82.00 181 LYS A CA 1
ATOM 1478 C C . LYS A 1 181 ? 21.845 -7.030 -17.180 1.00 82.00 181 LYS A C 1
ATOM 1480 O O . LYS A 1 181 ? 21.515 -7.335 -18.321 1.00 82.00 181 LYS A O 1
ATOM 1485 N N . ASN A 1 182 ? 22.594 -5.972 -16.885 1.00 81.69 182 ASN A N 1
ATOM 1486 C CA . ASN A 1 182 ? 23.090 -5.018 -17.873 1.00 81.69 182 ASN A CA 1
ATOM 1487 C C . ASN A 1 182 ? 2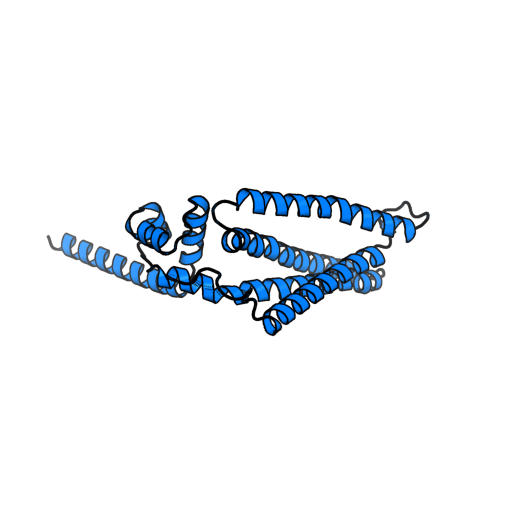4.613 -4.828 -17.731 1.00 81.69 182 ASN A C 1
ATOM 1489 O O . ASN A 1 182 ? 25.065 -3.717 -17.451 1.00 81.69 182 ASN A O 1
ATOM 1493 N N . PRO A 1 183 ? 25.425 -5.894 -17.891 1.00 78.44 183 PRO A N 1
ATOM 1494 C CA . PRO A 1 183 ? 26.872 -5.759 -17.794 1.00 78.44 183 PRO A CA 1
ATOM 1495 C C . PRO A 1 183 ? 27.393 -4.851 -18.919 1.00 78.44 183 PRO A C 1
ATOM 1497 O O . PRO A 1 183 ? 27.117 -5.092 -20.092 1.00 78.44 183 PRO A O 1
ATOM 1500 N N . GLY A 1 184 ? 28.145 -3.808 -18.558 1.00 71.50 184 GLY A N 1
ATOM 1501 C CA . GLY A 1 184 ? 28.805 -2.908 -19.512 1.00 71.50 184 GLY A CA 1
ATOM 1502 C C . GLY A 1 184 ? 27.927 -1.806 -20.119 1.00 71.50 184 GLY A C 1
ATOM 1503 O O . GLY A 1 184 ? 28.408 -1.076 -20.980 1.00 71.50 184 GLY A O 1
ATOM 1504 N N . VAL A 1 185 ? 26.674 -1.647 -19.678 1.00 75.88 185 VAL A N 1
ATOM 1505 C CA . VAL A 1 185 ? 25.797 -0.548 -20.119 1.00 75.88 185 VAL A CA 1
ATOM 1506 C C . VAL A 1 185 ? 25.870 0.593 -19.107 1.00 75.88 185 VAL A C 1
ATOM 1508 O O . VAL A 1 185 ? 25.327 0.488 -18.011 1.00 75.88 185 VAL A O 1
ATOM 1511 N N . THR A 1 186 ? 26.536 1.689 -19.471 1.00 67.81 186 THR A N 1
ATOM 1512 C CA . THR A 1 186 ? 26.631 2.900 -18.635 1.00 67.81 186 THR A CA 1
ATOM 1513 C C . THR A 1 186 ? 25.499 3.895 -18.888 1.00 67.81 186 THR A C 1
ATOM 1515 O O . THR A 1 186 ? 25.281 4.782 -18.066 1.00 67.81 186 THR A O 1
ATOM 1518 N N . ASP A 1 187 ? 24.764 3.748 -19.995 1.00 73.19 187 ASP A N 1
ATOM 1519 C CA . ASP A 1 187 ? 23.686 4.659 -20.377 1.00 73.19 187 ASP A CA 1
ATOM 1520 C C . ASP A 1 187 ? 22.381 4.356 -19.621 1.00 73.19 187 ASP A C 1
ATOM 1522 O O . ASP A 1 187 ? 21.770 3.304 -19.846 1.00 73.19 187 ASP A O 1
ATOM 1526 N N . PRO A 1 188 ? 21.862 5.293 -18.798 1.00 68.94 188 PRO A N 1
ATOM 1527 C CA . PRO A 1 188 ? 20.657 5.069 -17.993 1.00 68.94 188 PRO A CA 1
ATOM 1528 C C . PRO A 1 188 ? 19.397 4.759 -18.813 1.00 68.94 188 PRO A C 1
ATOM 1530 O O . PRO A 1 188 ? 18.464 4.124 -18.320 1.00 68.94 188 PRO A O 1
ATOM 1533 N N . VAL A 1 189 ? 19.371 5.217 -20.067 1.00 70.25 189 VAL A N 1
ATOM 1534 C CA . VAL A 1 189 ? 18.234 5.101 -20.993 1.00 70.25 189 VAL A CA 1
ATOM 1535 C C . VAL A 1 189 ? 18.205 3.736 -21.693 1.00 70.25 189 VAL A C 1
ATOM 1537 O O . VAL A 1 189 ? 17.148 3.281 -22.126 1.00 70.25 189 VAL A O 1
ATOM 1540 N N . ALA A 1 190 ? 19.350 3.052 -21.769 1.00 71.06 190 ALA A N 1
ATOM 1541 C CA . ALA A 1 190 ? 19.475 1.734 -22.389 1.00 71.06 190 ALA A CA 1
ATOM 1542 C C . ALA A 1 190 ? 19.261 0.575 -21.395 1.00 71.06 190 ALA A C 1
ATOM 1544 O O . ALA A 1 190 ? 19.232 -0.590 -21.795 1.00 71.06 190 ALA A O 1
ATOM 1545 N N . LEU A 1 191 ? 19.086 0.880 -20.106 1.00 78.12 191 LEU A N 1
ATOM 1546 C CA . LEU A 1 191 ? 18.960 -0.113 -19.044 1.00 78.12 191 LEU A CA 1
ATOM 1547 C C . LEU A 1 191 ? 17.682 -0.955 -19.171 1.00 78.12 191 LEU A C 1
ATOM 1549 O O . LEU A 1 191 ? 16.568 -0.454 -19.343 1.00 78.12 191 LEU A O 1
ATOM 1553 N N . ASN A 1 192 ? 17.839 -2.273 -19.036 1.00 80.06 192 ASN A N 1
ATOM 1554 C CA . ASN A 1 192 ? 16.731 -3.215 -19.014 1.00 80.06 192 ASN A CA 1
ATOM 1555 C C . ASN A 1 192 ? 16.209 -3.416 -17.583 1.00 80.06 192 ASN A C 1
ATOM 1557 O O . ASN A 1 192 ? 16.811 -4.128 -16.775 1.00 80.06 192 ASN A O 1
ATOM 1561 N N . TYR A 1 193 ? 15.048 -2.823 -17.300 1.00 82.75 193 TYR A N 1
ATOM 1562 C CA . TYR A 1 193 ? 14.371 -2.893 -16.002 1.00 82.75 193 TYR A CA 1
ATOM 1563 C C . TYR A 1 193 ? 13.372 -4.052 -15.868 1.00 82.75 193 TYR A C 1
ATOM 1565 O O . TYR A 1 193 ? 12.798 -4.228 -14.793 1.00 82.75 193 TYR A O 1
ATOM 1573 N N . THR A 1 194 ? 13.157 -4.871 -16.905 1.00 84.31 194 THR A N 1
ATOM 1574 C CA . THR A 1 194 ? 12.136 -5.936 -16.898 1.00 84.31 194 THR A CA 1
ATOM 1575 C C . THR A 1 194 ? 12.289 -6.866 -15.694 1.00 84.31 194 THR A C 1
ATOM 1577 O O . THR A 1 194 ? 11.316 -7.139 -14.997 1.00 84.31 194 THR A O 1
ATOM 1580 N N . TRP A 1 195 ? 13.512 -7.295 -15.373 1.00 84.06 195 TRP A N 1
ATOM 1581 C CA . TRP A 1 195 ? 13.760 -8.198 -14.242 1.00 84.06 195 TRP A CA 1
ATOM 1582 C C . TRP A 1 195 ? 13.547 -7.541 -12.874 1.00 84.06 195 TRP A C 1
ATOM 1584 O O . TRP A 1 195 ? 13.073 -8.202 -11.949 1.00 84.06 195 TRP A O 1
ATOM 1594 N N . ALA A 1 196 ? 13.839 -6.244 -12.747 1.00 86.94 196 ALA A N 1
ATOM 1595 C CA . ALA A 1 196 ? 13.550 -5.490 -11.529 1.00 86.94 196 ALA A CA 1
ATOM 1596 C C . ALA A 1 196 ? 12.032 -5.343 -11.318 1.00 86.94 196 ALA A C 1
ATOM 1598 O O . ALA A 1 196 ? 11.532 -5.523 -10.209 1.00 86.94 196 ALA A O 1
ATOM 1599 N N . LEU A 1 197 ? 11.281 -5.099 -12.394 1.00 87.38 197 LEU A N 1
ATOM 1600 C CA . LEU A 1 197 ? 9.820 -5.004 -12.356 1.00 87.38 197 LEU A CA 1
ATOM 1601 C C . LEU A 1 197 ? 9.154 -6.357 -12.069 1.00 87.38 197 LEU A C 1
ATOM 1603 O O . LEU A 1 197 ? 8.198 -6.415 -11.298 1.00 87.38 197 LEU A O 1
ATOM 1607 N N . VAL A 1 198 ? 9.688 -7.454 -12.618 1.00 87.62 198 VAL A N 1
ATOM 1608 C CA . VAL A 1 198 ? 9.230 -8.821 -12.312 1.00 87.62 198 VAL A CA 1
ATOM 1609 C C . VAL A 1 198 ? 9.462 -9.164 -10.840 1.00 87.62 198 VAL A C 1
ATOM 1611 O O . VAL A 1 198 ? 8.565 -9.706 -10.200 1.00 87.62 198 VAL A O 1
ATOM 1614 N N . MET A 1 199 ? 10.615 -8.801 -10.267 1.00 90.38 199 MET A N 1
ATOM 1615 C CA . MET A 1 199 ? 10.862 -8.967 -8.830 1.00 90.38 199 MET A CA 1
ATOM 1616 C C . MET A 1 199 ? 9.778 -8.267 -7.991 1.00 90.38 199 MET A C 1
ATOM 1618 O O . MET A 1 199 ? 9.215 -8.880 -7.082 1.00 90.38 199 MET A O 1
ATOM 1622 N N . LEU A 1 200 ? 9.453 -7.008 -8.307 1.00 88.00 200 LEU A N 1
ATOM 1623 C CA . LEU A 1 200 ? 8.411 -6.249 -7.603 1.00 88.00 200 LEU A CA 1
ATOM 1624 C C . LEU A 1 200 ? 7.018 -6.879 -7.773 1.00 88.00 200 LEU A C 1
ATOM 1626 O O . LEU A 1 200 ? 6.257 -6.962 -6.807 1.00 88.00 200 LEU A O 1
ATOM 1630 N N . ALA A 1 201 ? 6.699 -7.395 -8.964 1.00 87.94 201 ALA A N 1
ATOM 1631 C CA . ALA A 1 201 ? 5.455 -8.124 -9.205 1.00 87.94 201 ALA A CA 1
ATOM 1632 C C . ALA A 1 201 ? 5.365 -9.409 -8.356 1.00 87.94 201 ALA A C 1
ATOM 1634 O O . ALA A 1 201 ? 4.323 -9.675 -7.753 1.00 87.94 201 ALA A O 1
ATOM 1635 N N . CYS A 1 202 ? 6.459 -10.170 -8.235 1.00 89.31 202 CYS A N 1
ATOM 1636 C CA . CYS A 1 202 ? 6.528 -11.368 -7.390 1.00 89.31 202 CYS A CA 1
ATOM 1637 C C . CYS A 1 202 ? 6.302 -11.055 -5.904 1.00 89.31 202 CYS A C 1
ATOM 1639 O O . CYS A 1 202 ? 5.599 -11.799 -5.221 1.00 89.31 202 CYS A O 1
ATOM 1641 N N . LEU A 1 203 ? 6.835 -9.936 -5.406 1.00 88.25 203 LEU A N 1
ATOM 1642 C CA . LEU A 1 203 ? 6.551 -9.446 -4.052 1.00 88.25 203 LEU A CA 1
ATOM 1643 C C . LEU A 1 203 ? 5.062 -9.138 -3.847 1.00 88.25 203 LEU A C 1
ATOM 1645 O O . LEU A 1 203 ? 4.497 -9.513 -2.818 1.00 88.25 203 LEU A O 1
ATOM 1649 N N . GLY A 1 204 ? 4.408 -8.523 -4.837 1.00 85.12 204 GLY A N 1
ATOM 1650 C CA . GLY A 1 204 ? 2.959 -8.297 -4.814 1.00 85.12 204 GLY A CA 1
ATOM 1651 C C . GLY A 1 204 ? 2.157 -9.602 -4.742 1.00 85.12 204 GLY A C 1
ATOM 1652 O O . GLY A 1 204 ? 1.213 -9.718 -3.958 1.00 85.12 204 GLY A O 1
ATOM 1653 N N . ILE A 1 205 ? 2.566 -10.622 -5.503 1.00 88.94 205 ILE A N 1
ATOM 1654 C CA . ILE A 1 205 ? 1.951 -11.958 -5.462 1.00 88.94 205 ILE A CA 1
ATOM 1655 C C . ILE A 1 205 ? 2.161 -12.612 -4.090 1.00 88.94 205 ILE A C 1
ATOM 1657 O O . ILE A 1 205 ? 1.210 -13.137 -3.510 1.00 88.94 205 ILE A O 1
ATOM 1661 N N . ALA A 1 206 ? 3.373 -12.545 -3.534 1.00 88.75 206 ALA A N 1
ATOM 1662 C CA . ALA A 1 206 ? 3.676 -13.086 -2.211 1.00 88.75 206 ALA A CA 1
ATOM 1663 C C . ALA A 1 206 ? 2.811 -12.437 -1.114 1.00 88.75 206 ALA A C 1
ATOM 1665 O O . ALA A 1 206 ? 2.246 -13.145 -0.278 1.00 88.75 206 ALA A O 1
ATOM 1666 N N . ALA A 1 207 ? 2.626 -11.113 -1.155 1.00 85.25 207 ALA A N 1
ATOM 1667 C CA . ALA A 1 207 ? 1.746 -10.399 -0.229 1.00 85.25 207 ALA A CA 1
ATOM 1668 C C . ALA A 1 207 ? 0.288 -10.887 -0.320 1.00 85.25 207 ALA A C 1
ATOM 1670 O O . ALA A 1 207 ? -0.378 -11.081 0.701 1.00 85.25 207 ALA A O 1
ATOM 1671 N N . LEU A 1 208 ? -0.200 -11.147 -1.536 1.00 83.94 208 LEU A N 1
ATOM 1672 C CA . LEU A 1 208 ? -1.541 -11.678 -1.769 1.00 83.94 208 LEU A CA 1
ATOM 1673 C C . LEU A 1 208 ? -1.683 -13.106 -1.217 1.00 83.94 208 LEU A C 1
ATOM 1675 O O . LEU A 1 208 ? -2.673 -13.405 -0.546 1.00 83.94 208 LEU A O 1
ATOM 1679 N N . ILE A 1 209 ? -0.682 -13.966 -1.433 1.00 88.56 209 ILE A N 1
ATOM 1680 C CA . ILE A 1 209 ? -0.647 -15.334 -0.896 1.00 88.56 209 ILE A CA 1
ATOM 1681 C C . ILE A 1 209 ? -0.689 -15.314 0.633 1.00 88.56 209 ILE A C 1
ATOM 1683 O O . ILE A 1 209 ? -1.526 -15.999 1.220 1.00 88.56 209 ILE A O 1
ATOM 1687 N N . ILE A 1 210 ? 0.151 -14.501 1.279 1.00 87.69 210 ILE A N 1
ATOM 1688 C CA . ILE A 1 210 ? 0.160 -14.352 2.742 1.00 87.69 210 ILE A CA 1
ATOM 1689 C C . ILE A 1 210 ? -1.214 -13.886 3.237 1.00 87.69 210 ILE A C 1
ATOM 1691 O O . ILE A 1 210 ? -1.748 -14.457 4.187 1.00 87.69 210 ILE A O 1
ATOM 1695 N N . GLY A 1 211 ? -1.835 -12.916 2.557 1.00 82.31 211 GLY A N 1
ATOM 1696 C CA . GLY A 1 211 ? -3.186 -12.456 2.883 1.00 82.31 211 GLY A CA 1
ATOM 1697 C C . GLY A 1 211 ? -4.247 -13.561 2.787 1.00 82.31 211 GLY A C 1
ATOM 1698 O O . GLY A 1 211 ? -5.117 -13.667 3.653 1.00 82.31 211 GLY A O 1
ATOM 1699 N N . ILE A 1 212 ? -4.169 -14.428 1.771 1.00 84.31 212 ILE A N 1
ATOM 1700 C CA . ILE A 1 212 ? -5.067 -15.586 1.630 1.00 84.31 212 ILE A CA 1
ATOM 1701 C C . ILE A 1 212 ? -4.802 -16.628 2.720 1.00 84.31 212 ILE A C 1
ATOM 1703 O O . ILE A 1 212 ? -5.755 -17.153 3.298 1.00 84.31 212 ILE A O 1
ATOM 1707 N N . ILE A 1 213 ? -3.534 -16.937 3.007 1.00 87.88 213 ILE A N 1
ATOM 1708 C CA . ILE A 1 213 ? -3.153 -17.887 4.058 1.00 87.88 213 ILE A CA 1
ATOM 1709 C C . ILE A 1 213 ? -3.695 -17.407 5.401 1.00 87.88 213 ILE A C 1
ATOM 1711 O O . ILE A 1 213 ? -4.341 -18.185 6.096 1.00 87.88 213 ILE A O 1
ATOM 1715 N N . LEU A 1 214 ? -3.521 -16.127 5.730 1.00 80.19 214 LEU A N 1
ATOM 1716 C CA . LEU A 1 214 ? -4.005 -15.558 6.983 1.00 80.19 214 LEU A CA 1
ATOM 1717 C C . LEU A 1 214 ? -5.530 -15.679 7.106 1.00 80.19 214 LEU A C 1
ATOM 1719 O O . LEU A 1 214 ? -6.025 -16.110 8.143 1.00 80.19 214 LEU A O 1
ATOM 1723 N N . LYS A 1 215 ? -6.273 -15.418 6.021 1.00 76.69 215 LYS A N 1
ATOM 1724 C CA . LYS A 1 215 ? -7.734 -15.598 5.992 1.00 76.69 215 LYS A CA 1
ATOM 1725 C C . LYS A 1 215 ? -8.153 -17.064 6.153 1.00 76.69 215 LYS A C 1
ATOM 1727 O O . LYS A 1 215 ? -9.139 -17.358 6.823 1.00 76.69 215 LYS A O 1
ATOM 1732 N N . ARG A 1 216 ? -7.405 -18.006 5.568 1.00 82.44 216 ARG A N 1
ATOM 1733 C CA . ARG A 1 216 ? -7.648 -19.450 5.754 1.00 82.44 216 ARG A CA 1
ATOM 1734 C C . ARG A 1 216 ? -7.347 -19.900 7.181 1.00 82.44 216 ARG A C 1
ATOM 1736 O O . ARG A 1 216 ? -8.066 -20.743 7.708 1.00 82.44 216 ARG A O 1
ATOM 1743 N N . VAL A 1 217 ? -6.293 -19.365 7.792 1.00 82.12 217 VAL A N 1
ATOM 1744 C CA . VAL A 1 217 ? -5.922 -19.666 9.178 1.00 82.12 217 VAL A CA 1
ATOM 1745 C C . VAL A 1 217 ? -6.965 -19.112 10.142 1.00 82.12 217 VAL A C 1
ATOM 1747 O O . VAL A 1 217 ? -7.378 -19.845 11.033 1.00 82.12 217 VAL A O 1
ATOM 1750 N N . ASP A 1 218 ? -7.449 -17.888 9.928 1.00 79.56 218 ASP A N 1
ATOM 1751 C CA . ASP A 1 218 ? -8.534 -17.308 10.728 1.00 79.56 218 ASP A CA 1
ATOM 1752 C C . ASP A 1 218 ? -9.811 -18.163 10.654 1.00 79.56 218 ASP A C 1
ATOM 1754 O O . ASP A 1 218 ? -10.397 -18.493 11.683 1.00 79.56 218 ASP A O 1
ATOM 1758 N N . ALA A 1 219 ? -10.175 -18.632 9.453 1.00 76.88 219 ALA A N 1
ATOM 1759 C CA . ALA A 1 219 ? -11.337 -19.497 9.247 1.00 76.88 219 ALA A CA 1
ATOM 1760 C C . ALA A 1 219 ? -11.194 -20.889 9.890 1.00 76.88 219 ALA A C 1
ATOM 1762 O O . ALA A 1 219 ? -12.170 -21.417 10.411 1.00 76.88 219 ALA A O 1
ATOM 1763 N N . LYS A 1 220 ? -9.996 -21.493 9.856 1.00 77.94 220 LYS A N 1
ATOM 1764 C CA . LYS A 1 220 ? -9.750 -22.829 10.433 1.00 77.94 220 LYS A CA 1
ATOM 1765 C C . LYS A 1 220 ? -9.565 -22.816 11.946 1.00 77.94 220 LYS A C 1
ATOM 1767 O O . LYS A 1 220 ? -9.933 -23.777 12.606 1.00 77.94 220 LYS A O 1
ATOM 1772 N N . LYS A 1 221 ? -8.918 -21.780 12.481 1.00 74.44 221 LYS A N 1
ATOM 1773 C CA . LYS A 1 221 ? -8.579 -21.683 13.907 1.00 74.44 221 LYS A CA 1
ATOM 1774 C C . LYS A 1 221 ? -9.587 -20.854 14.706 1.00 74.44 221 LYS A C 1
ATOM 1776 O O . LYS A 1 221 ? -9.388 -20.698 15.903 1.00 74.44 221 LYS A O 1
ATOM 1781 N N . HIS A 1 222 ? -10.627 -20.320 14.057 1.00 69.12 222 HIS A N 1
ATOM 1782 C CA . HIS A 1 222 ? -11.639 -19.449 14.663 1.00 69.12 222 HIS A CA 1
ATOM 1783 C C . HIS A 1 222 ? -11.023 -18.327 15.514 1.00 69.12 222 HIS A C 1
ATOM 1785 O O . HIS A 1 222 ? -11.537 -17.987 16.575 1.00 69.12 222 HIS A O 1
ATOM 1791 N N . LEU A 1 223 ? -9.902 -17.759 15.052 1.00 61.72 223 LEU A N 1
ATOM 1792 C CA . LEU A 1 223 ? -9.131 -16.778 15.826 1.00 61.72 223 LEU A CA 1
ATOM 1793 C C . LEU A 1 223 ? -9.889 -15.463 16.011 1.00 61.72 223 LEU A C 1
ATOM 1795 O O . LEU A 1 223 ? -9.525 -14.666 16.871 1.00 61.72 223 LEU A O 1
ATOM 1799 N N . GLY A 1 224 ? -10.928 -15.222 15.208 1.00 60.00 224 GLY A N 1
ATOM 1800 C CA . GLY A 1 224 ? -11.719 -14.009 15.310 1.00 60.00 224 GLY A CA 1
ATOM 1801 C C . GLY A 1 224 ? -10.900 -12.766 14.979 1.00 60.00 224 GLY A C 1
ATOM 1802 O O . GLY A 1 224 ? -11.244 -11.683 15.437 1.00 60.00 224 GLY A O 1
ATOM 1803 N N . LEU A 1 225 ? -9.848 -12.890 14.158 1.00 56.03 225 LEU A N 1
ATOM 1804 C CA . LEU A 1 225 ? -9.062 -11.748 13.670 1.00 56.03 225 LEU A CA 1
ATOM 1805 C C . LEU A 1 225 ? -9.953 -10.777 12.883 1.00 56.03 225 LEU A C 1
ATOM 1807 O O . LEU A 1 225 ? -9.668 -9.577 12.786 1.00 56.03 225 LEU A O 1
ATOM 1811 N N . GLU A 1 226 ? -11.052 -11.301 12.326 1.00 51.94 226 GLU A N 1
ATOM 1812 C CA . GLU A 1 226 ? -12.094 -10.521 11.679 1.00 51.94 226 GLU A CA 1
ATOM 1813 C C . GLU A 1 226 ? -13.158 -9.914 12.612 1.00 51.94 226 GLU A C 1
ATOM 1815 O O . GLU A 1 226 ? -13.864 -8.973 12.223 1.00 51.94 226 GLU A O 1
ATOM 1820 N N . LEU A 1 227 ? -13.253 -10.408 13.846 1.00 53.09 227 LEU A N 1
ATOM 1821 C CA . LEU A 1 227 ? -14.236 -9.978 14.829 1.00 53.09 227 LEU A CA 1
ATOM 1822 C C . LEU A 1 227 ? -13.749 -8.722 15.573 1.00 53.09 227 LEU A C 1
ATOM 1824 O O . LEU A 1 227 ? -12.550 -8.502 15.754 1.00 53.09 227 LEU A O 1
ATOM 1828 N N . PRO A 1 228 ? -14.667 -7.832 15.980 1.00 47.75 228 PRO A N 1
ATOM 1829 C CA . PRO A 1 228 ? -14.302 -6.670 16.773 1.00 47.75 228 PRO A CA 1
ATOM 1830 C C . PRO A 1 228 ? -13.755 -7.121 18.134 1.00 47.75 228 PRO A C 1
ATOM 1832 O O . PRO A 1 228 ? -14.491 -7.690 18.930 1.00 47.75 228 PRO A O 1
ATOM 1835 N N . ASN A 1 229 ? -12.496 -6.780 18.426 1.00 48.94 229 ASN A N 1
ATOM 1836 C CA . ASN A 1 229 ? -11.801 -7.085 19.690 1.00 48.94 229 ASN A CA 1
ATOM 1837 C C . ASN A 1 229 ? -12.405 -6.388 20.936 1.00 48.94 229 ASN A C 1
ATOM 1839 O O . ASN A 1 229 ? -11.835 -6.424 22.017 1.00 48.94 229 ASN A O 1
ATOM 1843 N N . ILE A 1 230 ? -13.529 -5.685 20.776 1.00 50.19 230 ILE A N 1
ATOM 1844 C CA . ILE A 1 230 ? -14.249 -4.986 21.841 1.00 50.19 230 ILE A CA 1
ATOM 1845 C C . ILE A 1 230 ? -15.660 -5.571 21.863 1.00 50.19 230 ILE A C 1
ATOM 1847 O O . ILE A 1 230 ? -16.515 -5.179 21.061 1.00 50.19 230 ILE A O 1
ATOM 1851 N N . THR A 1 231 ? -15.887 -6.543 22.739 1.00 41.41 231 THR A N 1
ATOM 1852 C CA . THR A 1 231 ? -17.229 -6.978 23.124 1.00 41.41 231 THR A CA 1
ATOM 1853 C C . THR A 1 231 ? -17.850 -5.871 23.976 1.00 41.41 231 THR A C 1
ATOM 1855 O O . THR A 1 231 ? -17.186 -5.289 24.834 1.00 41.41 231 THR A O 1
ATOM 1858 N N . GLU A 1 232 ? -19.085 -5.474 23.660 1.00 44.31 232 GLU A N 1
ATOM 1859 C CA . GLU A 1 232 ? -19.803 -4.495 24.480 1.00 44.31 232 GLU A CA 1
ATOM 1860 C C . GLU A 1 232 ? -20.196 -5.167 25.800 1.00 44.31 232 GLU A C 1
ATOM 1862 O O . GLU A 1 232 ? -21.195 -5.879 25.842 1.00 44.31 232 GLU A O 1
ATOM 1867 N N . GLU A 1 233 ? -19.393 -4.941 26.840 1.00 34.41 233 GLU A N 1
ATOM 1868 C CA . GLU A 1 233 ? -19.842 -4.947 28.239 1.00 34.41 233 GLU A CA 1
ATOM 1869 C C . GLU A 1 233 ? -20.260 -3.523 28.672 1.00 34.41 233 GLU A C 1
ATOM 1871 O O . GLU A 1 233 ? -19.574 -2.511 28.332 1.00 34.41 233 GLU A O 1
#

Radius of gyration: 25.62 Å; chains: 1; bounding box: 76×66×60 Å

Secondary structure (DSSP, 8-state):
-HHHHHHHHHHHHHHHHHHHHHHHHHHTTTTHHHHHHHHHHTT---HHHHHHHHHH-HHHHHHTTT----HHHHHHHHHHTHHHHHHHHHHHHHHHHHHHHIIIIIHHHTTT-HHHHHHHHHHHHHHHHHHHHHHHHHHTTTHHHHS-TTSHHHHHHHHHHHHHHHHHHHHHHHHHHHHHHSTT---TTT---HHHHHHHHHHHHHHHHHHHHHHHHHHHHT--TTS-S----

Sequence (233 aa):
MKDRRKYSKKKHKARKSSYHNCQNLFKRGIYRSPLYIYGYFYAVRSSRKLARKCHCNIEVMWLLCKLAPNFRTISDFRKDNRKAIEKTFKEFNRLLIVCHLTFAFILPMFKGQAVGGIIVAYVTILVLGASFSLVPAALWPSIPKLVDAKVIGSAYALIFWIQNIGLWLFPLLIGKILDKKNPGVTDPVALNYTWALVMLACLGIAALIIGIILKRVDAKKHLGLELPNITEE